Protein AF-T1GP44-F1 (afdb_monomer_lite)

Organism: Megaselia scalaris (NCBI:txid36166)

pLDDT: mean 85.4, std 12.32, range [26.33, 98.25]

Sequence (373 aa):
MVIRGASIIIVYLGEFHTPQIRDKCIMFSCFISSTFTILSPIAASFILRSDWYIVIPWLNISYTPWRSFIVVAALPGLVAGFLLCFLPESPKYYLSKNQDHHAIQVLQKIFTINTGKPRKVYPIENIRRDIDEKEADLFASGTHKAMESIWSRAKPLLSRKYVKVTLVLCILQFVSNSTNFGMFLFFPDIVNSVETYLKSNGSSTSMCEIYEQNLRNVYNESIDCVPKLEDSTFAYSLSLEIIYFLGFLLLSLYIKKVKKIYLLSLMLAAVGLCGFLAVLLPNPRMSLIFYTGLLLSGFGIMIMSSSVVESYPTHLRATAMSLTTLFARAGCVFGTNYFGSLFQNYCNTSFYISGGFMWGAAALALLIPKPRF

Radius of gyration: 24.66 Å; chains: 1; bounding box: 58×53×64 Å

Structure (mmCIF, N/CA/C/O backbone):
data_AF-T1GP44-F1
#
_entry.id   AF-T1GP44-F1
#
loop_
_atom_site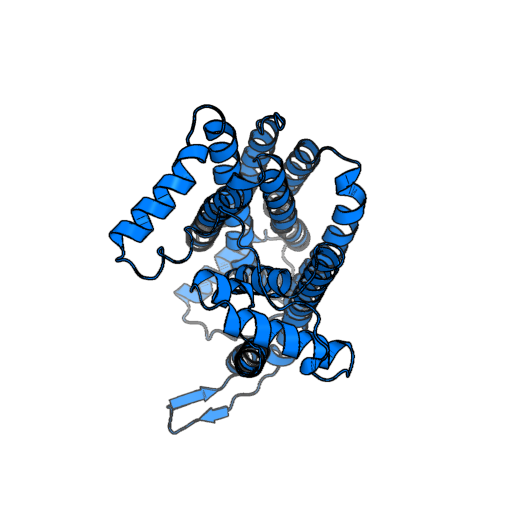.group_PDB
_atom_site.id
_atom_site.type_symbol
_atom_site.label_atom_id
_atom_site.label_alt_id
_atom_site.label_comp_id
_atom_site.label_asym_id
_atom_site.label_entity_id
_atom_site.label_seq_id
_atom_site.pdbx_PDB_ins_code
_atom_site.Cartn_x
_atom_site.Cartn_y
_atom_site.Cartn_z
_atom_site.occupancy
_atom_site.B_iso_or_equiv
_atom_site.auth_seq_id
_atom_site.auth_comp_id
_atom_site.auth_asym_id
_atom_site.auth_atom_id
_atom_site.pdbx_PDB_model_num
ATOM 1 N N . MET A 1 1 ? -6.982 -3.456 -3.521 1.00 26.33 1 MET A N 1
ATOM 2 C CA . MET A 1 1 ? -8.408 -3.630 -3.135 1.00 26.33 1 MET A CA 1
ATOM 3 C C . MET A 1 1 ? -8.628 -4.362 -1.788 1.00 26.33 1 MET A C 1
ATOM 5 O O . MET A 1 1 ? -9.731 -4.318 -1.265 1.00 26.33 1 MET A O 1
ATOM 9 N N . VAL A 1 2 ? -7.597 -4.938 -1.149 1.00 29.05 2 VAL A N 1
ATOM 10 C CA . VAL A 1 2 ? -7.724 -5.914 -0.033 1.00 29.05 2 VAL A CA 1
ATOM 11 C C . VAL A 1 2 ? -8.147 -5.346 1.344 1.00 29.05 2 VAL A C 1
ATOM 13 O O . VAL A 1 2 ? -8.768 -6.037 2.142 1.00 29.05 2 VAL A O 1
ATOM 16 N N . ILE A 1 3 ? -7.892 -4.072 1.650 1.00 34.69 3 ILE A N 1
ATOM 17 C CA . ILE A 1 3 ? -8.009 -3.589 3.047 1.00 34.69 3 ILE A CA 1
ATOM 18 C C . ILE A 1 3 ? -9.466 -3.300 3.515 1.00 34.69 3 ILE A C 1
ATOM 20 O O . ILE A 1 3 ? -9.702 -3.253 4.715 1.00 34.69 3 ILE A O 1
ATOM 24 N N . ARG A 1 4 ? -10.474 -3.157 2.628 1.00 35.34 4 ARG A N 1
ATOM 25 C CA . ARG A 1 4 ? -11.882 -2.950 3.070 1.00 35.34 4 ARG A CA 1
ATOM 26 C C . ARG A 1 4 ? -12.507 -4.207 3.699 1.00 35.34 4 ARG A C 1
ATOM 28 O O . ARG A 1 4 ? -13.277 -4.080 4.643 1.00 35.34 4 ARG A O 1
ATOM 35 N N . GLY A 1 5 ? -12.148 -5.400 3.216 1.00 48.59 5 GLY A N 1
ATOM 36 C CA . GLY A 1 5 ? -12.601 -6.667 3.804 1.00 48.59 5 GLY A CA 1
ATOM 37 C C . GLY A 1 5 ? -11.907 -6.986 5.131 1.00 48.59 5 GLY A C 1
ATOM 38 O O . GLY A 1 5 ? -12.544 -7.490 6.051 1.00 48.59 5 GLY A O 1
ATOM 39 N N . ALA A 1 6 ? -10.629 -6.616 5.272 1.00 54.56 6 ALA A N 1
ATOM 40 C CA . ALA A 1 6 ? -9.838 -6.906 6.468 1.00 54.56 6 ALA A CA 1
ATOM 41 C C . ALA A 1 6 ? -10.455 -6.322 7.752 1.00 54.56 6 ALA A C 1
ATOM 43 O O . ALA A 1 6 ? -10.489 -6.995 8.777 1.00 54.56 6 ALA A O 1
ATOM 44 N N . SER A 1 7 ? -10.999 -5.101 7.697 1.00 59.59 7 SER A N 1
ATOM 45 C CA . SER A 1 7 ? -11.639 -4.462 8.857 1.00 59.59 7 SER A CA 1
ATOM 46 C C . SER A 1 7 ? -12.875 -5.230 9.335 1.00 59.59 7 SER A C 1
ATOM 48 O O . SER A 1 7 ? -13.042 -5.425 10.534 1.00 59.59 7 SER A O 1
ATOM 50 N N . ILE A 1 8 ? -13.706 -5.706 8.403 1.00 69.62 8 ILE A N 1
ATOM 51 C CA . ILE A 1 8 ? -14.921 -6.475 8.710 1.00 69.62 8 ILE A CA 1
ATOM 52 C C . ILE A 1 8 ? -14.544 -7.849 9.266 1.00 69.62 8 ILE A C 1
ATOM 54 O O . ILE A 1 8 ? -15.098 -8.265 10.276 1.00 69.62 8 ILE A O 1
ATOM 58 N N . ILE A 1 9 ? -13.555 -8.518 8.664 1.00 74.31 9 ILE A N 1
ATOM 59 C CA . ILE A 1 9 ? -13.074 -9.830 9.118 1.00 74.31 9 ILE A CA 1
ATOM 60 C C . ILE A 1 9 ? -12.514 -9.743 10.541 1.00 74.31 9 ILE A C 1
ATOM 62 O O . ILE A 1 9 ? -12.826 -10.594 11.366 1.00 74.31 9 ILE A O 1
ATOM 66 N N . ILE A 1 10 ? -11.715 -8.718 10.854 1.00 74.06 10 ILE A N 1
ATOM 67 C CA . ILE A 1 10 ? -11.133 -8.540 12.193 1.00 74.06 10 ILE A CA 1
ATOM 68 C C . ILE A 1 10 ? -12.223 -8.267 13.237 1.00 74.06 10 ILE A C 1
ATOM 70 O O . ILE A 1 10 ? -12.158 -8.825 14.333 1.00 74.06 10 ILE A O 1
ATOM 74 N N . VAL A 1 11 ? -13.226 -7.443 12.909 1.00 76.06 11 VAL A N 1
ATOM 75 C CA . VAL A 1 11 ? -14.363 -7.170 13.805 1.00 76.06 11 VAL A CA 1
ATOM 76 C C . VAL A 1 11 ? -15.187 -8.434 14.016 1.00 76.06 11 VAL A C 1
ATOM 78 O O . VAL A 1 11 ? -15.357 -8.849 15.157 1.00 76.06 11 VAL A O 1
ATOM 81 N N . TYR A 1 12 ? -15.603 -9.093 12.934 1.00 83.44 12 TYR A N 1
ATOM 82 C CA . TYR A 1 12 ? -16.367 -10.334 12.989 1.00 83.44 12 TYR A CA 1
ATOM 83 C C . TYR A 1 12 ? -15.626 -11.395 13.811 1.00 83.44 12 TYR A C 1
ATOM 85 O O . TYR A 1 12 ? -16.155 -11.907 14.790 1.00 83.44 12 TYR A O 1
ATOM 93 N N . LEU A 1 13 ? -14.346 -11.648 13.524 1.00 82.56 13 LEU A N 1
ATOM 94 C CA . LEU A 1 13 ? -13.535 -12.582 14.306 1.00 82.56 13 LEU A CA 1
ATOM 95 C C . LEU A 1 13 ? -13.452 -12.162 15.783 1.00 82.56 13 LEU A C 1
ATOM 97 O O . LEU A 1 13 ? -13.530 -13.008 16.673 1.00 82.56 13 LEU A O 1
ATOM 101 N N . GLY A 1 14 ? -13.333 -10.861 16.050 1.00 81.00 14 GLY A N 1
ATOM 102 C CA . GLY A 1 14 ? -13.287 -10.296 17.394 1.00 81.00 14 GLY A CA 1
ATOM 103 C C . GLY A 1 14 ? -14.571 -10.461 18.207 1.00 81.00 14 GLY A C 1
ATOM 104 O O . GLY A 1 14 ? -14.503 -10.465 19.435 1.00 81.00 14 GLY A O 1
ATOM 105 N N . GLU A 1 15 ? -15.717 -10.618 17.550 1.00 84.31 15 GLU A N 1
ATOM 106 C CA . GLU A 1 15 ? -17.026 -10.798 18.187 1.00 84.31 15 GLU A CA 1
ATOM 107 C C . GLU A 1 15 ? -17.339 -12.257 18.533 1.00 84.31 15 GLU A C 1
ATOM 109 O O . GLU A 1 15 ? -18.159 -12.508 19.414 1.00 84.31 15 GLU A O 1
ATOM 114 N N . PHE A 1 16 ? -16.652 -13.212 17.902 1.00 87.00 16 PHE A N 1
ATOM 115 C CA . PHE A 1 16 ? -16.796 -14.648 18.177 1.00 87.00 16 PHE A CA 1
ATOM 116 C C . PHE A 1 16 ? -15.783 -15.191 19.195 1.00 87.00 16 PHE A C 1
ATOM 118 O O . PHE A 1 16 ? -15.872 -16.352 19.593 1.00 87.00 16 PHE A O 1
ATOM 125 N N . HIS A 1 17 ? -14.821 -14.374 19.627 1.00 85.88 17 HIS A N 1
ATOM 126 C CA . HIS A 1 17 ? -13.742 -14.791 20.519 1.00 85.88 17 HIS A CA 1
ATOM 127 C C . HIS A 1 17 ? -13.749 -14.006 21.829 1.00 85.88 17 HIS A C 1
ATOM 129 O O . HIS A 1 17 ? -13.969 -12.795 21.857 1.00 85.88 17 HIS A O 1
ATOM 135 N N . THR A 1 18 ? -13.435 -14.690 22.930 1.00 83.12 18 THR A N 1
ATOM 136 C CA . THR A 1 18 ? -13.272 -14.035 24.231 1.00 83.12 18 THR A CA 1
ATOM 137 C C . THR A 1 18 ? -12.000 -13.178 24.257 1.00 83.12 18 THR A C 1
ATOM 139 O O . THR A 1 18 ? -11.045 -13.476 23.530 1.00 83.12 18 THR A O 1
ATOM 142 N N . PRO A 1 19 ? -11.923 -12.138 25.113 1.00 75.56 19 PRO A N 1
ATOM 143 C CA . PRO A 1 19 ? -10.759 -11.251 25.184 1.00 75.56 19 PRO A CA 1
ATOM 144 C C . PRO A 1 19 ? -9.411 -11.969 25.362 1.00 75.56 19 PRO A C 1
ATOM 146 O O . PRO A 1 19 ? -8.395 -11.473 24.891 1.00 75.56 19 PRO A O 1
ATOM 149 N N . GLN A 1 20 ? -9.394 -13.144 26.000 1.00 80.19 20 GLN A N 1
ATOM 150 C CA . GLN A 1 20 ? -8.180 -13.920 26.273 1.00 80.19 20 GLN A CA 1
ATOM 151 C C . GLN A 1 20 ? -7.563 -14.559 25.017 1.00 80.19 20 GLN A C 1
ATOM 153 O O . GLN A 1 20 ? -6.344 -14.716 24.943 1.00 80.19 20 GLN A O 1
ATOM 158 N N . ILE A 1 21 ? -8.388 -14.955 24.041 1.00 82.00 21 ILE A N 1
ATOM 159 C CA . ILE A 1 21 ? -7.937 -15.640 22.813 1.00 82.00 21 ILE A CA 1
ATOM 160 C C . ILE A 1 21 ? -8.080 -14.771 21.561 1.00 82.00 21 ILE A C 1
ATOM 162 O O . ILE A 1 21 ? -7.408 -15.027 20.564 1.00 82.00 21 ILE A O 1
ATOM 166 N N . ARG A 1 22 ? -8.911 -13.724 21.622 1.00 77.56 22 ARG A N 1
ATOM 167 C CA . ARG A 1 22 ? -9.232 -12.834 20.503 1.00 77.56 22 ARG A CA 1
ATOM 168 C C . ARG A 1 22 ? -7.992 -12.321 19.785 1.00 77.56 22 ARG A C 1
ATOM 170 O O . ARG A 1 22 ? -7.895 -12.454 18.570 1.00 77.56 22 ARG A O 1
ATOM 177 N N . ASP A 1 23 ? -7.036 -11.778 20.529 1.00 72.50 23 ASP A N 1
ATOM 178 C CA . ASP A 1 23 ? -5.851 -11.162 19.935 1.00 72.50 23 ASP A CA 1
ATOM 179 C C . ASP A 1 23 ? -4.982 -12.207 19.214 1.00 72.50 23 ASP A C 1
ATOM 181 O O . ASP A 1 23 ? -4.436 -11.924 18.151 1.00 72.50 23 ASP A O 1
ATOM 185 N N . LYS A 1 24 ? -4.919 -13.449 19.722 1.00 75.62 24 LYS A N 1
ATOM 186 C CA . LYS A 1 24 ? -4.224 -14.562 19.049 1.00 75.62 24 LYS A CA 1
ATOM 187 C C . LYS A 1 24 ? -4.908 -14.940 17.736 1.00 75.62 24 LYS A C 1
ATOM 189 O O . LYS A 1 24 ? -4.224 -15.106 16.730 1.00 75.62 24 LYS A O 1
ATOM 194 N N . CYS A 1 25 ? -6.237 -15.031 17.728 1.00 78.56 25 CYS A N 1
ATOM 195 C CA . CYS A 1 25 ? -6.996 -15.352 16.519 1.00 78.56 25 CYS A CA 1
ATOM 196 C C . CYS A 1 25 ? -6.885 -14.241 15.464 1.00 78.56 25 CYS A C 1
ATOM 198 O O . CYS A 1 25 ? -6.691 -14.534 14.286 1.00 78.56 25 CYS A O 1
ATOM 200 N N . ILE A 1 26 ? -6.931 -12.971 15.880 1.00 76.50 26 ILE A N 1
ATOM 201 C CA . ILE A 1 26 ? -6.716 -11.824 14.984 1.00 76.50 26 ILE A CA 1
ATOM 202 C C . ILE A 1 26 ? -5.292 -11.839 14.413 1.00 76.50 26 ILE A C 1
ATOM 204 O O . ILE A 1 26 ? -5.100 -11.609 13.224 1.00 76.50 26 ILE A O 1
ATOM 208 N N . MET A 1 27 ? -4.275 -12.151 15.220 1.00 73.50 27 MET A N 1
ATOM 209 C CA . MET A 1 27 ? -2.909 -12.290 14.702 1.00 73.50 27 MET A CA 1
ATOM 210 C C . MET A 1 27 ? -2.786 -13.438 13.691 1.00 73.50 27 MET A C 1
ATOM 212 O O . MET A 1 27 ? -2.103 -13.289 12.679 1.00 73.50 27 MET A O 1
ATOM 216 N N . PHE A 1 28 ? -3.471 -14.559 13.927 1.00 79.00 28 PHE A N 1
ATOM 217 C CA . PHE A 1 28 ? -3.477 -15.691 13.001 1.00 79.00 28 PHE A CA 1
ATOM 218 C C . PHE A 1 28 ? -4.129 -15.345 11.650 1.00 79.00 28 PHE A C 1
ATOM 220 O O . PHE A 1 28 ? -3.610 -15.733 10.604 1.00 79.00 28 PHE A O 1
ATOM 227 N N . SER A 1 29 ? -5.208 -14.553 11.630 1.00 78.75 29 SER A N 1
ATOM 228 C CA . SER A 1 29 ? -5.825 -14.111 10.368 1.00 78.75 29 SER A CA 1
ATOM 229 C C . SER A 1 29 ? -4.933 -13.148 9.573 1.00 78.75 29 SER A C 1
ATOM 231 O O . SER A 1 29 ? -4.868 -13.227 8.341 1.00 78.75 29 SER A O 1
ATOM 233 N N . CYS A 1 30 ? -4.183 -12.283 10.262 1.00 74.75 30 CYS A N 1
ATOM 234 C CA . CYS A 1 30 ? -3.156 -11.451 9.637 1.00 74.75 30 CYS A CA 1
ATOM 235 C C . CYS A 1 30 ? -2.044 -12.303 9.007 1.00 74.75 30 CYS A C 1
ATOM 237 O O . CYS A 1 30 ? -1.636 -12.019 7.885 1.00 74.75 30 CYS A O 1
ATOM 239 N N . PHE A 1 31 ? -1.603 -13.372 9.681 1.00 78.31 31 PHE A N 1
ATOM 240 C CA . PHE A 1 31 ? -0.596 -14.294 9.145 1.00 78.31 31 PHE A CA 1
ATOM 241 C C . PHE A 1 31 ? -1.058 -14.966 7.844 1.00 78.31 31 PHE A C 1
ATOM 243 O O . PHE A 1 31 ? -0.332 -14.925 6.854 1.00 78.31 31 PHE A O 1
ATOM 250 N N . ILE A 1 32 ? -2.289 -15.495 7.812 1.00 81.12 32 ILE A N 1
ATOM 251 C CA . ILE A 1 32 ? -2.883 -16.072 6.592 1.00 81.12 32 ILE A CA 1
ATOM 252 C C . ILE A 1 32 ? -2.875 -15.044 5.455 1.00 81.12 32 ILE A C 1
ATOM 254 O O . ILE A 1 32 ? -2.480 -15.355 4.332 1.00 81.12 32 ILE A O 1
ATOM 258 N N . SER A 1 33 ? -3.273 -13.805 5.752 1.00 78.12 33 SER A N 1
ATOM 259 C CA . SER A 1 33 ? -3.309 -12.727 4.760 1.00 78.12 33 SER A CA 1
ATOM 260 C C . SER A 1 33 ? -1.921 -12.443 4.173 1.00 78.12 33 SER A C 1
ATOM 262 O O . SER A 1 33 ? -1.804 -12.278 2.962 1.00 78.12 33 SER A O 1
ATOM 264 N N . SER A 1 34 ? -0.869 -12.444 4.998 1.00 76.94 34 SER A N 1
ATOM 265 C CA . SER A 1 34 ? 0.521 -12.286 4.547 1.00 76.94 34 SER A CA 1
ATOM 266 C C . SER A 1 34 ? 1.021 -13.462 3.704 1.00 76.94 34 SER A C 1
ATOM 268 O O . SER A 1 34 ? 1.766 -13.258 2.753 1.00 76.94 34 SER A O 1
ATOM 270 N N . THR A 1 35 ? 0.601 -14.697 3.989 1.00 80.75 35 THR A N 1
ATOM 271 C CA . THR A 1 35 ? 0.952 -15.845 3.136 1.00 80.75 35 THR A CA 1
ATOM 272 C C . THR A 1 35 ? 0.386 -15.681 1.723 1.00 80.75 35 THR A C 1
ATOM 274 O O . THR A 1 35 ? 1.082 -15.946 0.745 1.00 80.75 35 THR A O 1
ATOM 277 N N . PHE A 1 36 ? -0.847 -15.182 1.593 1.00 83.44 36 PHE A N 1
ATOM 278 C CA . PHE A 1 36 ? -1.458 -14.942 0.283 1.00 83.44 36 PHE A CA 1
ATOM 279 C C . PHE A 1 36 ? -0.741 -13.863 -0.541 1.00 83.44 36 PHE A C 1
ATOM 281 O O . PHE A 1 36 ? -0.715 -13.980 -1.767 1.00 83.44 36 PHE A O 1
ATOM 288 N N . THR A 1 37 ? -0.134 -12.842 0.081 1.00 83.44 37 THR A N 1
ATOM 289 C CA . THR A 1 37 ? 0.604 -11.820 -0.685 1.00 83.44 37 THR A CA 1
ATOM 290 C C . THR A 1 37 ? 1.870 -12.387 -1.319 1.00 83.44 37 THR A C 1
ATOM 292 O O . THR A 1 37 ? 2.137 -12.078 -2.473 1.00 83.44 37 THR A O 1
ATOM 295 N N . ILE A 1 38 ? 2.570 -13.305 -0.641 1.00 88.38 38 ILE A N 1
ATOM 296 C CA . ILE A 1 38 ? 3.747 -14.015 -1.180 1.00 88.38 38 ILE A CA 1
ATOM 297 C C . ILE A 1 38 ? 3.354 -15.007 -2.284 1.00 88.38 38 ILE A C 1
ATOM 299 O O . ILE A 1 38 ? 4.063 -15.151 -3.279 1.00 88.38 38 ILE A O 1
ATOM 303 N N . LEU A 1 39 ? 2.211 -15.685 -2.143 1.00 88.38 39 LEU A N 1
ATOM 304 C CA . LEU A 1 39 ? 1.720 -16.617 -3.165 1.00 88.38 39 LEU A CA 1
ATOM 305 C C . LEU A 1 39 ? 1.321 -15.911 -4.471 1.00 88.38 39 LEU A C 1
ATOM 307 O O . LEU A 1 39 ? 1.364 -16.533 -5.530 1.00 88.38 39 LEU A O 1
ATOM 311 N N . SER A 1 40 ? 0.967 -14.624 -4.420 1.00 88.88 40 SER A N 1
ATOM 312 C CA . SER A 1 40 ? 0.547 -13.839 -5.588 1.00 88.88 40 SER A CA 1
ATOM 313 C C . SER A 1 40 ? 1.617 -13.745 -6.695 1.00 88.88 40 SER A C 1
ATOM 315 O O . SER A 1 40 ? 1.332 -14.192 -7.808 1.00 88.88 40 SER A O 1
ATOM 317 N N . PRO A 1 41 ? 2.852 -13.248 -6.452 1.00 89.75 41 PRO A N 1
ATOM 318 C CA . PRO A 1 41 ? 3.899 -13.220 -7.477 1.00 89.75 41 PRO A CA 1
ATOM 319 C C . PRO A 1 41 ? 4.319 -14.625 -7.933 1.00 89.75 41 PRO A C 1
ATOM 321 O O . PRO A 1 41 ? 4.675 -14.803 -9.096 1.00 89.75 41 PRO A O 1
ATOM 324 N N . ILE A 1 42 ? 4.214 -15.642 -7.066 1.00 91.25 42 ILE A N 1
ATOM 325 C CA . ILE A 1 42 ? 4.468 -17.042 -7.442 1.00 91.25 42 ILE A CA 1
ATOM 326 C C . ILE A 1 42 ? 3.432 -17.497 -8.475 1.00 91.25 42 ILE A C 1
ATOM 328 O O . ILE A 1 42 ? 3.805 -17.937 -9.562 1.00 91.25 42 ILE A O 1
ATOM 332 N N . ALA A 1 43 ? 2.140 -17.332 -8.184 1.00 91.56 43 ALA A N 1
ATOM 333 C CA . ALA A 1 43 ? 1.064 -17.653 -9.116 1.00 91.56 43 ALA A CA 1
ATOM 334 C C . ALA A 1 43 ? 1.176 -16.846 -10.420 1.00 91.56 43 ALA A C 1
ATOM 336 O O . ALA A 1 43 ? 1.013 -17.409 -11.503 1.00 91.56 43 ALA A O 1
ATOM 337 N N . ALA A 1 44 ? 1.518 -15.556 -10.326 1.00 90.75 44 ALA A N 1
ATOM 338 C CA . ALA A 1 44 ? 1.746 -14.699 -11.483 1.00 90.75 44 ALA A CA 1
ATOM 339 C C . ALA A 1 44 ? 2.870 -15.251 -12.369 1.00 90.75 44 ALA A C 1
ATOM 341 O O . ALA A 1 44 ? 2.681 -15.353 -13.577 1.00 90.75 44 ALA A O 1
ATOM 342 N N . SER A 1 45 ? 3.988 -15.692 -11.783 1.00 90.50 45 SER A N 1
ATOM 343 C CA . SER A 1 45 ? 5.095 -16.279 -12.544 1.00 90.50 45 SER A CA 1
ATOM 344 C C . SER A 1 45 ? 4.668 -17.542 -13.298 1.00 90.50 45 SER A C 1
ATOM 346 O O . SER A 1 45 ? 4.966 -17.685 -14.475 1.00 90.50 45 SER A O 1
ATOM 348 N N . PHE A 1 46 ? 3.917 -18.464 -12.690 1.00 90.25 46 PHE A N 1
ATOM 349 C CA . PHE A 1 46 ? 3.477 -19.678 -13.391 1.00 90.25 46 PHE A CA 1
ATOM 350 C C . PHE A 1 46 ? 2.458 -19.386 -14.496 1.00 90.25 46 PHE A C 1
ATOM 352 O O . PHE A 1 46 ? 2.546 -19.962 -15.578 1.00 90.25 46 PHE A O 1
ATOM 359 N N . ILE A 1 47 ? 1.509 -18.487 -14.239 1.00 91.00 47 ILE A N 1
ATOM 360 C CA . ILE A 1 47 ? 0.399 -18.234 -15.159 1.00 91.00 47 ILE A CA 1
ATOM 361 C C . ILE A 1 47 ? 0.834 -17.313 -16.302 1.00 91.00 47 ILE A C 1
ATOM 363 O O . ILE A 1 47 ? 0.635 -17.656 -17.465 1.00 91.00 47 ILE A O 1
ATOM 367 N N . LEU A 1 48 ? 1.446 -16.166 -15.995 1.00 89.25 48 LEU A N 1
ATOM 368 C CA . LEU A 1 48 ? 1.754 -15.125 -16.984 1.00 89.25 48 LEU A CA 1
ATOM 369 C C . LEU A 1 48 ? 2.914 -15.490 -17.919 1.00 89.25 48 LEU A C 1
ATOM 371 O O . LEU A 1 48 ? 3.023 -14.897 -18.984 1.00 89.25 48 LEU A O 1
ATOM 375 N N . ARG A 1 49 ? 3.752 -16.473 -17.562 1.00 84.69 49 ARG A N 1
ATOM 376 C CA . ARG A 1 49 ? 4.826 -16.972 -18.441 1.00 84.69 49 ARG A CA 1
ATOM 377 C C . ARG A 1 49 ? 4.332 -17.812 -19.619 1.00 84.69 49 ARG A C 1
ATOM 379 O O . ARG A 1 49 ? 5.106 -18.072 -20.533 1.00 84.69 49 ARG A O 1
ATOM 386 N N . SER A 1 50 ? 3.098 -18.305 -19.574 1.00 83.81 50 SER A N 1
ATOM 387 C CA . SER A 1 50 ? 2.620 -19.260 -20.574 1.00 83.81 50 SER A CA 1
ATOM 388 C C . SER A 1 50 ? 2.196 -18.555 -21.869 1.00 83.81 50 SER A C 1
ATOM 390 O O . SER A 1 50 ? 1.467 -17.578 -21.805 1.00 83.81 50 SER A O 1
ATOM 392 N N . ASP A 1 51 ? 2.564 -19.076 -23.043 1.00 83.62 51 ASP A N 1
ATOM 393 C CA . ASP A 1 51 ? 2.305 -18.423 -24.345 1.00 83.62 51 ASP A CA 1
ATOM 394 C C . ASP A 1 51 ? 0.983 -18.871 -25.023 1.00 83.62 51 ASP A C 1
ATOM 396 O O . ASP A 1 51 ? 0.842 -18.840 -26.245 1.00 83.62 51 ASP A O 1
ATOM 400 N N . TRP A 1 52 ? -0.008 -19.328 -24.252 1.00 87.25 52 TRP A N 1
ATOM 401 C CA . TRP A 1 52 ? -1.265 -19.846 -24.806 1.00 87.25 52 TRP A CA 1
ATOM 402 C C . TRP A 1 52 ? -2.341 -18.762 -24.936 1.00 87.25 52 TRP A C 1
ATOM 404 O O . TRP A 1 52 ? -2.426 -17.836 -24.130 1.00 87.25 52 TRP A O 1
ATOM 414 N N . TYR A 1 53 ? -3.230 -18.921 -25.914 1.00 88.56 53 TYR A N 1
ATOM 415 C CA . TYR A 1 53 ? -4.474 -18.164 -26.006 1.00 88.56 53 TYR A CA 1
ATOM 416 C C . TYR A 1 53 ? -5.603 -19.075 -26.486 1.00 88.56 53 TYR A C 1
ATOM 418 O O . TYR A 1 53 ? -5.391 -19.988 -27.281 1.00 88.56 53 TYR A O 1
ATOM 426 N N . ILE A 1 54 ? -6.812 -18.837 -25.986 1.00 90.12 54 ILE A N 1
ATOM 427 C CA . ILE A 1 54 ? -8.020 -19.556 -26.399 1.00 90.12 54 ILE A CA 1
ATOM 428 C C . ILE A 1 54 ? -8.951 -18.544 -27.048 1.00 90.12 54 ILE A C 1
ATOM 430 O O . ILE A 1 54 ? -9.391 -17.596 -26.401 1.00 90.12 54 ILE A O 1
ATOM 434 N N . VAL A 1 55 ? -9.264 -18.733 -28.326 1.00 91.44 55 VAL A N 1
ATOM 435 C CA . VAL A 1 55 ? -10.265 -17.903 -29.001 1.00 91.44 55 VAL A CA 1
ATOM 436 C C . VAL A 1 55 ? -11.645 -18.370 -28.556 1.00 91.44 55 VAL A C 1
ATOM 438 O O . VAL A 1 55 ? -11.956 -19.555 -28.639 1.00 91.44 55 VAL A O 1
ATOM 441 N N . ILE A 1 56 ? -12.465 -17.440 -28.074 1.00 92.06 56 ILE A N 1
ATOM 442 C CA . ILE A 1 56 ? -13.848 -17.675 -27.668 1.00 92.06 56 ILE A CA 1
ATOM 443 C C . ILE A 1 56 ? -14.754 -16.976 -28.700 1.00 92.06 56 ILE A C 1
ATOM 445 O O . ILE A 1 56 ? -15.062 -15.788 -28.533 1.00 92.06 56 ILE A O 1
ATOM 449 N N . PRO A 1 57 ? -15.175 -17.670 -29.781 1.00 89.88 57 PRO A N 1
ATOM 450 C CA . PRO A 1 57 ? -15.767 -17.021 -30.953 1.00 89.88 57 PRO A CA 1
ATOM 451 C C . PRO A 1 57 ? -17.075 -16.287 -30.646 1.00 89.88 57 PRO A C 1
ATOM 453 O O . PRO A 1 57 ? -17.292 -15.185 -31.135 1.00 89.88 57 PRO A O 1
ATOM 456 N N . TRP A 1 58 ? -17.920 -16.846 -29.773 1.00 92.81 58 TRP A N 1
ATOM 457 C CA . TRP A 1 58 ? -19.229 -16.271 -29.430 1.00 92.81 58 TRP A CA 1
ATOM 458 C C . TRP A 1 58 ? -19.164 -14.959 -28.633 1.00 92.81 58 TRP A C 1
ATOM 460 O O . TRP A 1 58 ? -20.160 -14.253 -28.527 1.00 92.81 58 TRP A O 1
ATOM 470 N N . LEU A 1 59 ? -18.006 -14.633 -28.055 1.00 88.19 59 LEU A N 1
ATOM 471 C CA . LEU A 1 59 ? -17.790 -13.433 -27.244 1.00 88.19 59 LEU A CA 1
ATOM 472 C C . LEU A 1 59 ? -16.832 -12.466 -27.943 1.00 88.19 59 LEU A C 1
ATOM 474 O O . LEU A 1 59 ? -16.603 -11.379 -27.426 1.00 88.19 59 LEU A O 1
ATOM 478 N N . ASN A 1 60 ? -16.274 -12.858 -29.094 1.00 89.69 60 ASN A N 1
ATOM 479 C CA . ASN A 1 60 ? -15.218 -12.134 -29.794 1.00 89.69 60 ASN A CA 1
ATOM 480 C C . ASN A 1 60 ? -14.031 -11.782 -28.869 1.00 89.69 60 ASN A C 1
ATOM 482 O O . ASN A 1 60 ? -13.509 -10.668 -28.889 1.00 89.69 60 ASN A O 1
ATOM 486 N N . ILE A 1 61 ? -13.639 -12.724 -27.999 1.00 88.81 61 ILE A N 1
ATOM 487 C CA . ILE A 1 61 ? -12.554 -12.543 -27.023 1.00 88.81 61 ILE A CA 1
ATOM 488 C C . ILE A 1 61 ? -11.463 -13.583 -27.264 1.00 88.81 61 ILE A C 1
ATOM 490 O O . ILE A 1 61 ? -11.727 -14.785 -27.275 1.00 88.81 61 ILE A O 1
ATOM 494 N N . SER A 1 62 ? -10.217 -13.116 -27.337 1.00 89.38 62 SER A N 1
ATOM 495 C CA . SER A 1 62 ? -9.031 -13.950 -27.137 1.00 89.38 62 SER A CA 1
ATOM 496 C C . SER A 1 62 ? -8.734 -14.040 -25.641 1.00 89.38 62 SER A C 1
ATOM 498 O O . SER A 1 62 ? -8.397 -13.049 -24.984 1.00 89.38 62 SER A O 1
ATOM 500 N N . TYR A 1 63 ? -8.927 -15.227 -25.077 1.00 90.25 63 TYR A N 1
ATOM 501 C CA . TYR A 1 63 ? -8.681 -15.511 -23.675 1.00 90.25 63 TYR A CA 1
ATOM 502 C C . TYR A 1 63 ? -7.199 -15.811 -23.460 1.00 90.25 63 TYR A C 1
ATOM 504 O O . TYR A 1 63 ? -6.668 -16.792 -23.972 1.00 90.25 63 TYR A O 1
ATOM 512 N N . THR A 1 64 ? -6.537 -14.928 -22.724 1.00 89.88 64 THR A N 1
ATOM 513 C CA . THR A 1 64 ? -5.085 -14.879 -22.525 1.00 89.88 64 THR A CA 1
ATOM 514 C C . THR A 1 64 ? -4.713 -15.204 -21.071 1.00 89.88 64 THR A C 1
ATOM 516 O O . THR A 1 64 ? -5.566 -15.125 -20.176 1.00 89.88 64 THR A O 1
ATOM 519 N N . PRO A 1 65 ? -3.435 -15.498 -20.772 1.00 90.69 65 PRO A N 1
ATOM 520 C CA . PRO A 1 65 ? -3.006 -15.912 -19.436 1.00 90.69 65 PRO A CA 1
ATOM 521 C C . PRO A 1 65 ? -3.288 -14.871 -18.344 1.00 90.69 65 PRO A C 1
ATOM 523 O O . PRO A 1 65 ? -3.652 -15.234 -17.225 1.00 90.69 65 PRO A O 1
ATOM 526 N N . TRP A 1 66 ? -3.219 -13.572 -18.658 1.00 88.94 66 TRP A N 1
ATOM 527 C CA . TRP A 1 66 ? -3.535 -12.513 -17.691 1.00 88.94 66 TRP A CA 1
ATOM 528 C C . TRP A 1 66 ? -4.993 -12.545 -17.214 1.00 88.94 66 TRP A C 1
ATOM 530 O O . TRP A 1 66 ? -5.264 -12.240 -16.052 1.00 88.94 66 TRP A O 1
ATOM 540 N N . ARG A 1 67 ? -5.939 -12.979 -18.062 1.00 90.62 67 ARG A N 1
ATOM 541 C CA . ARG A 1 67 ? -7.343 -13.163 -17.657 1.00 90.62 67 ARG A CA 1
ATOM 542 C C . ARG A 1 67 ? -7.473 -14.324 -16.675 1.00 90.62 67 ARG A C 1
ATOM 544 O O . ARG A 1 67 ? -8.165 -14.194 -15.669 1.00 90.62 67 ARG A O 1
ATOM 551 N N . SER A 1 68 ? -6.743 -15.413 -16.912 1.00 91.12 68 SER A N 1
ATOM 552 C CA . SER A 1 68 ? -6.661 -16.543 -15.977 1.00 91.12 68 SER A CA 1
ATOM 553 C C . SER A 1 68 ? -6.068 -16.138 -14.636 1.00 91.12 68 SER A C 1
ATOM 555 O O . SER A 1 68 ? -6.576 -16.557 -13.600 1.00 91.12 68 SER A O 1
ATOM 557 N N . PHE A 1 69 ? -5.042 -15.284 -14.632 1.00 90.94 69 PHE A N 1
ATOM 558 C CA . PHE A 1 69 ? -4.474 -14.763 -13.391 1.00 90.94 69 PHE A CA 1
ATOM 559 C C . PHE A 1 69 ? -5.511 -13.979 -12.575 1.00 90.94 69 PHE A C 1
ATOM 561 O O . PHE A 1 69 ? -5.614 -14.193 -11.369 1.00 90.94 69 PHE A O 1
ATOM 568 N N . ILE A 1 70 ? -6.343 -13.148 -13.219 1.00 91.19 70 ILE A N 1
ATOM 569 C CA . ILE A 1 70 ? -7.452 -12.448 -12.545 1.00 91.19 70 ILE A CA 1
ATOM 570 C C . ILE A 1 70 ? -8.440 -13.443 -11.928 1.00 91.19 70 ILE A C 1
ATOM 572 O O . ILE A 1 70 ? -8.842 -13.263 -10.779 1.00 91.19 70 ILE A O 1
ATOM 576 N N . VAL A 1 71 ? -8.811 -14.501 -12.658 1.00 91.94 71 VAL A N 1
ATOM 577 C CA . VAL A 1 71 ? -9.707 -15.546 -12.137 1.00 91.94 71 VAL A CA 1
ATOM 578 C C . VAL A 1 71 ? -9.086 -16.225 -10.918 1.00 91.94 71 VAL A C 1
ATOM 580 O O . VAL A 1 71 ? -9.725 -16.287 -9.871 1.00 91.94 71 VAL A O 1
ATOM 583 N N . VAL A 1 72 ? -7.827 -16.666 -11.007 1.00 91.56 72 VAL A N 1
ATOM 584 C CA . VAL A 1 72 ? -7.111 -17.315 -9.896 1.00 91.56 72 VAL A CA 1
ATOM 585 C C . VAL A 1 72 ? -6.996 -16.389 -8.685 1.00 91.56 72 VAL A C 1
ATOM 587 O O . VAL A 1 72 ? -7.240 -16.824 -7.563 1.00 91.56 72 VAL A O 1
ATOM 590 N N . ALA A 1 73 ? -6.705 -15.105 -8.894 1.00 89.50 73 ALA A N 1
ATOM 591 C CA . ALA A 1 73 ? -6.654 -14.110 -7.825 1.00 89.50 73 ALA A CA 1
ATOM 592 C C . ALA A 1 73 ? -8.032 -13.842 -7.186 1.00 89.50 73 ALA A C 1
ATOM 594 O O . ALA A 1 73 ? -8.106 -13.481 -6.010 1.00 89.50 73 ALA A O 1
ATOM 595 N N . ALA A 1 74 ? -9.127 -14.031 -7.930 1.00 89.88 74 ALA A N 1
ATOM 596 C CA . ALA A 1 74 ? -10.493 -13.866 -7.436 1.00 89.88 74 ALA A CA 1
ATOM 597 C C . ALA A 1 74 ? -11.032 -15.105 -6.697 1.00 89.88 74 ALA A C 1
ATOM 599 O O . ALA A 1 74 ? -11.894 -14.957 -5.827 1.00 89.88 74 ALA A O 1
ATOM 600 N N . LEU A 1 75 ? -10.525 -16.310 -6.993 1.00 90.25 75 LEU A N 1
ATOM 601 C CA . LEU A 1 75 ? -10.997 -17.568 -6.398 1.00 90.25 75 LEU A CA 1
ATOM 602 C C . LEU A 1 75 ? -11.004 -17.562 -4.859 1.00 90.25 75 LEU A C 1
ATOM 604 O O . LEU A 1 75 ? -12.041 -17.918 -4.297 1.00 90.25 75 LEU A O 1
ATOM 608 N N . PRO A 1 76 ? -9.946 -17.119 -4.143 1.00 87.31 76 PRO A N 1
ATOM 609 C CA . PRO A 1 76 ? -9.989 -17.044 -2.682 1.00 87.31 76 PRO A CA 1
ATOM 610 C C . PRO A 1 76 ? -11.128 -16.157 -2.169 1.00 87.31 76 PRO A C 1
ATOM 612 O O . PRO A 1 76 ? -11.777 -16.495 -1.182 1.00 87.31 76 PRO A O 1
ATOM 615 N N . GLY A 1 77 ? -11.407 -15.047 -2.861 1.00 85.62 77 GLY A N 1
ATOM 616 C CA . GLY A 1 77 ? -12.511 -14.147 -2.530 1.00 85.62 77 GLY A CA 1
ATOM 617 C C . GLY A 1 77 ? -13.883 -14.777 -2.772 1.00 85.62 77 GLY A C 1
ATOM 618 O O . GLY A 1 77 ? -14.776 -14.617 -1.945 1.00 85.62 77 GLY A O 1
ATOM 619 N N . LEU A 1 78 ? -14.042 -15.533 -3.861 1.00 89.00 78 LEU A N 1
ATOM 620 C CA . LEU A 1 78 ? -15.276 -16.267 -4.163 1.00 89.00 78 LEU A CA 1
ATOM 621 C C . LEU A 1 78 ? -15.533 -17.389 -3.155 1.00 89.00 78 LEU A C 1
ATOM 623 O O . LEU A 1 78 ? -16.643 -17.500 -2.639 1.00 89.00 78 LEU A O 1
ATOM 627 N N . VAL A 1 79 ? -14.506 -18.177 -2.828 1.00 90.56 79 VAL A N 1
ATOM 628 C CA . VAL A 1 79 ? -14.592 -19.222 -1.800 1.00 90.56 79 VAL A CA 1
ATOM 629 C C . VAL A 1 79 ? -14.937 -18.600 -0.450 1.00 90.56 79 VAL A C 1
ATOM 631 O O . VAL A 1 79 ? -15.842 -19.082 0.222 1.00 90.56 79 VAL A O 1
ATOM 634 N N . ALA A 1 80 ? -14.285 -17.497 -0.071 1.00 86.12 80 ALA A N 1
ATOM 635 C CA . ALA A 1 80 ? -14.616 -16.779 1.156 1.00 86.12 80 ALA A CA 1
ATOM 636 C C . ALA A 1 80 ? -16.066 -16.266 1.152 1.00 86.12 80 ALA A C 1
ATOM 638 O O . ALA A 1 80 ? -16.770 -16.441 2.143 1.00 86.12 80 ALA A O 1
ATOM 639 N N . GLY A 1 81 ? -16.534 -15.686 0.042 1.00 87.56 81 GLY A N 1
ATOM 640 C CA . GLY A 1 81 ? -17.917 -15.227 -0.119 1.00 87.56 81 GLY A CA 1
ATOM 641 C C . GLY A 1 81 ? -18.937 -16.355 0.025 1.00 87.56 81 GLY A C 1
ATOM 642 O O . GLY A 1 81 ? -19.925 -16.204 0.736 1.00 87.56 81 GLY A O 1
ATOM 643 N N . PHE A 1 82 ? -18.663 -17.510 -0.580 1.00 90.94 82 PHE A N 1
ATOM 644 C CA . PHE A 1 82 ? -19.495 -18.701 -0.439 1.00 90.94 82 PHE A CA 1
ATOM 645 C C . PHE A 1 82 ? -19.494 -19.241 0.999 1.00 90.94 82 PHE A C 1
ATOM 647 O O . PHE A 1 82 ? -20.552 -19.525 1.552 1.00 90.94 82 PHE A O 1
ATOM 654 N N . LEU A 1 83 ? -18.323 -19.339 1.639 1.00 89.25 83 LEU A N 1
ATOM 655 C CA . LEU A 1 83 ? -18.203 -19.800 3.026 1.00 89.25 83 LEU A CA 1
ATOM 656 C C . LEU A 1 83 ? -18.910 -18.866 4.019 1.00 89.25 83 LEU A C 1
ATOM 658 O O . LEU A 1 83 ? -19.476 -19.345 5.002 1.00 89.25 83 LEU A O 1
ATOM 662 N N . LEU A 1 84 ? -18.927 -17.555 3.755 1.00 86.44 84 LEU A N 1
ATOM 663 C CA . LEU A 1 84 ? -19.654 -16.576 4.567 1.00 86.44 84 LEU A CA 1
ATOM 664 C C . LEU A 1 84 ? -21.163 -16.856 4.615 1.00 86.44 84 LEU A C 1
ATOM 666 O O . LEU A 1 84 ? -21.767 -16.618 5.653 1.00 86.44 84 LEU A O 1
ATOM 670 N N . CYS A 1 85 ? -21.763 -17.439 3.570 1.00 88.00 85 CYS A N 1
ATOM 671 C CA . CYS A 1 85 ? -23.184 -17.811 3.578 1.00 88.00 85 CYS A CA 1
ATOM 672 C C . CYS A 1 85 ? -23.538 -18.883 4.626 1.00 88.00 85 CYS A C 1
ATOM 674 O O . CYS A 1 85 ? -24.702 -19.018 4.995 1.00 88.00 85 CYS A O 1
ATOM 676 N N . PHE A 1 86 ? -22.556 -19.651 5.108 1.00 88.75 86 PHE A N 1
ATOM 677 C CA . PHE A 1 86 ? -22.757 -20.689 6.128 1.00 88.75 86 PHE A CA 1
ATOM 678 C C . PHE A 1 86 ? -22.412 -20.217 7.544 1.00 88.75 86 PHE A C 1
ATOM 680 O O . PHE A 1 86 ? -22.706 -20.910 8.528 1.00 88.75 86 PHE A O 1
ATOM 687 N N . LEU A 1 87 ? -21.776 -19.051 7.658 1.00 87.94 87 LEU A N 1
ATOM 688 C CA . LEU A 1 87 ? -21.411 -18.459 8.931 1.00 87.94 87 LEU A CA 1
ATOM 689 C C . LEU A 1 87 ? -22.623 -17.734 9.544 1.00 87.94 87 LEU A C 1
ATOM 691 O O . LEU A 1 87 ? -23.383 -17.089 8.827 1.00 87.94 87 LEU A O 1
ATOM 695 N N . PRO A 1 88 ? -22.866 -17.880 10.860 1.00 89.06 88 PRO A N 1
ATOM 696 C CA . PRO A 1 88 ? -23.958 -17.172 11.516 1.00 89.06 88 PRO A CA 1
ATOM 697 C C . PRO A 1 88 ? -23.636 -15.681 11.658 1.00 89.06 88 PRO A C 1
ATOM 699 O O . PRO A 1 88 ? -22.477 -15.308 11.812 1.00 89.06 88 PRO A O 1
ATOM 702 N N . GLU A 1 89 ? -24.663 -14.839 11.717 1.00 88.19 89 GLU A N 1
ATOM 703 C CA . GLU A 1 89 ? -24.485 -13.454 12.158 1.00 88.19 89 GLU A CA 1
ATOM 704 C C . GLU A 1 89 ? -23.930 -13.399 13.589 1.00 88.19 89 GLU A C 1
ATOM 706 O O . GLU A 1 89 ? -24.144 -14.313 14.398 1.00 88.19 89 GLU A O 1
ATOM 711 N N . SER A 1 90 ? -23.194 -12.335 13.916 1.00 87.31 90 SER A N 1
ATOM 712 C CA . SER A 1 90 ? -22.545 -12.236 15.223 1.00 87.31 90 SER A CA 1
ATOM 713 C C . SER A 1 90 ? -23.561 -12.042 16.358 1.00 87.31 90 SER A C 1
ATOM 715 O O . SER A 1 90 ? -24.599 -11.397 16.173 1.00 87.31 90 SER A O 1
ATOM 717 N N . PRO A 1 91 ? -23.279 -12.535 17.580 1.00 86.88 91 PRO A N 1
ATOM 718 C CA . PRO A 1 91 ? -24.144 -12.269 18.728 1.00 86.88 91 PRO A CA 1
ATOM 719 C C . PRO A 1 91 ? -24.352 -10.767 18.969 1.00 86.88 91 PRO A C 1
ATOM 721 O O . PRO A 1 91 ? -25.458 -10.346 19.295 1.00 86.88 91 PRO A O 1
ATOM 724 N N . LYS A 1 92 ? -23.311 -9.948 18.754 1.00 82.38 92 LYS A N 1
ATOM 725 C CA . LYS A 1 92 ? -23.389 -8.490 18.913 1.00 82.38 92 LYS A CA 1
ATOM 726 C C . LYS A 1 92 ? -24.283 -7.821 17.877 1.00 82.38 92 LYS A C 1
ATOM 728 O O . LYS A 1 92 ? -25.013 -6.899 18.226 1.00 82.38 92 LYS A O 1
ATOM 733 N N . TYR A 1 93 ? -24.286 -8.304 16.635 1.00 83.25 93 TYR A N 1
ATOM 734 C CA . TYR A 1 93 ? -25.212 -7.815 15.619 1.00 83.25 93 TYR A CA 1
ATOM 735 C C . TYR A 1 93 ? -26.668 -7.949 16.090 1.00 83.25 93 TYR A C 1
ATOM 737 O O . TYR A 1 93 ? -27.416 -6.968 16.071 1.00 83.25 93 TYR A O 1
ATOM 745 N N . TYR A 1 94 ? -27.057 -9.122 16.599 1.00 83.62 94 TYR A N 1
ATOM 746 C CA . TYR A 1 94 ? -28.408 -9.341 17.121 1.00 83.62 94 TYR A CA 1
ATOM 747 C C . TYR A 1 94 ? -28.720 -8.492 18.358 1.00 83.62 94 TYR A C 1
ATOM 749 O O . TYR A 1 94 ? -29.816 -7.935 18.441 1.00 83.62 94 TYR A O 1
ATOM 757 N N . LEU A 1 95 ? -27.765 -8.335 19.280 1.00 80.88 95 LEU A N 1
ATOM 758 C CA . LEU A 1 95 ? -27.921 -7.453 20.445 1.00 80.88 95 LEU A CA 1
ATOM 759 C C . LEU A 1 95 ? -28.159 -6.000 20.026 1.00 80.88 95 LEU A C 1
ATOM 761 O O . LEU A 1 95 ? -29.079 -5.366 20.542 1.00 80.88 95 LEU A O 1
ATOM 765 N N . SER A 1 96 ? -27.432 -5.516 19.012 1.00 73.12 96 SER A N 1
ATOM 766 C CA . SER A 1 96 ? -27.656 -4.178 18.461 1.00 73.12 96 SER A CA 1
ATOM 767 C C . SER A 1 96 ? -29.095 -4.033 17.949 1.00 73.12 96 SER A C 1
ATOM 769 O O . SER A 1 96 ? -29.768 -3.045 18.216 1.00 73.12 96 SER A O 1
ATOM 771 N N . LYS A 1 97 ? -29.657 -5.060 17.305 1.00 76.38 97 LYS A N 1
ATOM 772 C CA . LYS A 1 97 ? -31.046 -5.048 16.821 1.00 76.38 97 LYS A CA 1
ATOM 773 C C . LYS A 1 97 ? -32.101 -5.276 17.912 1.00 76.38 97 LYS A C 1
ATOM 775 O O . LYS A 1 97 ? -33.271 -5.429 17.571 1.00 76.38 97 LYS A O 1
ATOM 780 N N . ASN A 1 98 ? -31.730 -5.275 19.196 1.00 80.06 98 ASN A N 1
ATOM 781 C CA . ASN A 1 98 ? -32.596 -5.642 20.324 1.00 80.06 98 ASN A CA 1
ATOM 782 C C . ASN A 1 98 ? -33.163 -7.076 20.213 1.00 80.06 98 ASN A C 1
ATOM 784 O O . ASN A 1 98 ? -34.243 -7.366 20.724 1.00 80.06 98 ASN A O 1
ATOM 788 N N . GLN A 1 99 ? -32.459 -7.979 19.521 1.00 85.00 99 GLN A N 1
ATOM 789 C CA . GLN A 1 99 ? -32.865 -9.368 19.281 1.00 85.00 99 GLN A CA 1
ATOM 790 C C . GLN A 1 99 ? -32.098 -10.341 20.194 1.00 85.00 99 GLN A C 1
ATOM 792 O O . GLN A 1 99 ? -31.446 -11.276 19.727 1.00 85.00 99 GLN A O 1
ATOM 797 N N . ASP A 1 100 ? -32.201 -10.149 21.510 1.00 87.38 100 ASP A N 1
ATOM 798 C CA . ASP A 1 100 ? -31.413 -10.874 22.524 1.00 87.38 100 ASP A CA 1
ATOM 799 C C . ASP A 1 100 ? -31.560 -12.406 22.419 1.00 87.38 100 ASP A C 1
ATOM 801 O O . ASP A 1 100 ? -30.583 -13.148 22.531 1.00 87.38 100 ASP A O 1
ATOM 805 N N . HIS A 1 101 ? -32.765 -12.892 22.103 1.00 89.38 101 HIS A N 1
ATOM 806 C CA . HIS A 1 101 ? -33.026 -14.321 21.910 1.00 89.38 101 HIS A CA 1
ATOM 807 C C . HIS A 1 101 ? -32.202 -14.927 20.758 1.00 89.38 101 HIS A C 1
ATOM 809 O O . HIS A 1 101 ? -31.671 -16.030 20.890 1.00 89.38 101 HIS A O 1
ATOM 815 N N . HIS A 1 102 ? -32.034 -14.204 19.645 1.00 89.56 102 HIS A N 1
ATOM 816 C CA . HIS A 1 102 ? -31.219 -14.672 18.518 1.00 89.56 102 HIS A CA 1
ATOM 817 C C . HIS A 1 102 ? -29.729 -14.675 18.875 1.00 89.56 102 HIS A C 1
ATOM 819 O O . HIS A 1 102 ? -29.018 -15.624 18.542 1.00 89.56 102 HIS A O 1
ATOM 825 N N . ALA A 1 103 ? -29.264 -13.677 19.634 1.00 89.69 103 ALA A N 1
ATOM 826 C CA . ALA A 1 103 ? -27.894 -13.648 20.140 1.00 89.69 103 ALA A CA 1
ATOM 827 C C . ALA A 1 103 ? -27.584 -14.882 21.010 1.00 89.69 103 ALA A C 1
ATOM 829 O O . ALA A 1 103 ? -26.559 -15.540 20.815 1.00 89.69 103 ALA A O 1
ATOM 830 N N . ILE A 1 104 ? -28.497 -15.254 21.915 1.00 90.75 104 ILE A N 1
ATOM 831 C CA . ILE A 1 104 ? -28.366 -16.458 22.752 1.00 90.75 104 ILE A CA 1
ATOM 832 C C . ILE A 1 104 ? -28.345 -17.726 21.892 1.00 90.75 104 ILE A C 1
ATOM 834 O O . ILE A 1 104 ? -27.511 -18.599 22.126 1.00 90.75 104 ILE A O 1
ATOM 838 N N . GLN A 1 105 ? -29.193 -17.831 20.865 1.00 92.25 105 GLN A N 1
ATOM 839 C CA . GLN A 1 105 ? -29.186 -18.983 19.954 1.00 92.25 105 GLN A CA 1
ATOM 840 C C . GLN A 1 105 ? -27.849 -19.153 19.220 1.00 92.25 105 GLN A C 1
ATOM 842 O O . GLN A 1 105 ? -27.370 -20.283 19.068 1.00 92.25 105 GLN A O 1
ATOM 847 N N . VAL A 1 106 ? -27.223 -18.055 18.782 1.00 91.94 106 VAL A N 1
ATOM 848 C CA . VAL A 1 106 ? -25.886 -18.100 18.172 1.00 91.94 106 VAL A CA 1
ATOM 849 C C . VAL A 1 106 ? -24.853 -18.580 19.191 1.00 91.94 106 VAL A C 1
ATOM 851 O O . VAL A 1 106 ? -24.085 -19.494 18.891 1.00 91.94 106 VAL A O 1
ATOM 854 N N . LEU A 1 107 ? -24.866 -18.046 20.416 1.00 91.31 107 LEU A N 1
ATOM 855 C CA . LEU A 1 107 ? -23.958 -18.482 21.482 1.00 91.31 107 LEU A CA 1
ATOM 856 C C . LEU A 1 107 ? -24.150 -19.962 21.852 1.00 91.31 107 LEU A C 1
ATOM 858 O O . LEU A 1 107 ? -23.169 -20.686 22.015 1.00 91.31 107 LEU A O 1
ATOM 862 N N . GLN A 1 108 ? -25.393 -20.446 21.902 1.00 92.50 108 GLN A N 1
ATOM 863 C CA . GLN A 1 108 ? -25.714 -21.863 22.093 1.00 92.50 108 GLN A CA 1
ATOM 864 C C . GLN A 1 108 ? -25.160 -22.730 20.957 1.00 92.50 108 GLN A C 1
ATOM 866 O O . GLN A 1 108 ? -24.618 -23.805 21.211 1.00 92.50 108 GLN A O 1
ATOM 871 N N . LYS A 1 109 ? -25.267 -22.275 19.698 1.00 91.19 109 LYS A N 1
ATOM 872 C CA . LYS A 1 109 ? -24.680 -22.968 18.541 1.00 91.19 109 LYS A CA 1
ATOM 873 C C . LYS A 1 109 ? -23.157 -23.056 18.677 1.00 91.19 109 LYS A C 1
ATOM 875 O O . LYS A 1 109 ? -22.613 -24.143 18.503 1.00 91.19 109 LYS A O 1
ATOM 880 N N . ILE A 1 110 ? -22.493 -21.956 19.041 1.00 90.50 110 ILE A N 1
ATOM 881 C CA . ILE A 1 110 ? -21.042 -21.920 19.292 1.00 90.50 110 ILE A CA 1
ATOM 882 C C . ILE A 1 110 ? -20.667 -22.889 20.424 1.00 90.50 110 ILE A C 1
ATOM 884 O O . ILE A 1 110 ? -19.746 -23.686 20.270 1.00 90.50 110 ILE A O 1
ATOM 888 N N . PHE A 1 111 ? -21.404 -22.879 21.538 1.00 91.25 111 PHE A N 1
ATOM 889 C CA . PHE A 1 111 ? -21.178 -23.780 22.670 1.00 91.25 111 PHE A CA 1
ATOM 890 C C . PHE A 1 111 ? -21.292 -25.256 22.277 1.00 91.25 111 PHE A C 1
ATOM 892 O O . PHE A 1 111 ? -20.411 -26.047 22.616 1.00 91.25 111 PHE A O 1
ATOM 899 N N . THR A 1 112 ? -22.343 -25.630 21.543 1.00 93.19 112 THR A N 1
ATOM 900 C CA . THR A 1 112 ? -22.530 -27.010 21.079 1.00 93.19 112 THR A CA 1
ATOM 901 C C . THR A 1 112 ? -21.421 -27.440 20.124 1.00 93.19 112 THR A C 1
ATOM 903 O O . THR A 1 112 ? -20.922 -28.550 20.266 1.00 93.19 112 THR A O 1
ATOM 906 N N . ILE A 1 113 ? -20.982 -26.573 19.204 1.00 90.62 113 ILE A N 1
ATOM 907 C CA . ILE A 1 113 ? -19.866 -26.878 18.293 1.00 90.62 113 ILE A CA 1
ATOM 908 C C . ILE A 1 113 ? -18.554 -27.060 19.072 1.00 90.62 113 ILE A C 1
ATOM 910 O O . ILE A 1 113 ? -17.835 -28.025 18.838 1.00 90.62 113 ILE A O 1
ATOM 914 N N . ASN A 1 114 ? -18.257 -26.173 20.025 1.00 90.69 114 ASN A N 1
ATOM 915 C CA . ASN A 1 114 ? -16.985 -26.188 20.751 1.00 90.69 114 ASN A CA 1
ATOM 916 C C . ASN A 1 114 ? -16.888 -27.301 21.806 1.00 90.69 114 ASN A C 1
ATOM 918 O O . ASN A 1 114 ? -15.791 -27.761 22.105 1.00 90.69 114 ASN A O 1
ATOM 922 N N . THR A 1 115 ? -18.009 -27.697 22.419 1.00 92.12 115 THR A N 1
ATOM 923 C CA . THR A 1 115 ? -18.018 -28.647 23.552 1.00 92.12 115 THR A CA 1
ATOM 924 C C . THR A 1 115 ? -18.643 -30.001 23.229 1.00 92.12 115 THR A C 1
ATOM 926 O O . THR A 1 115 ? -18.523 -30.924 24.032 1.00 92.12 115 THR A O 1
ATOM 929 N N . GLY A 1 116 ? -19.376 -30.115 22.118 1.00 91.56 116 GLY A N 1
ATOM 930 C CA . GLY A 1 116 ? -20.208 -31.277 21.793 1.00 91.56 116 GLY A CA 1
ATOM 931 C C . GLY A 1 116 ? -21.466 -31.426 22.662 1.00 91.56 116 GLY A C 1
ATOM 932 O O . GLY A 1 116 ? -22.251 -32.346 22.444 1.00 91.56 116 GLY A O 1
ATOM 933 N N . LYS A 1 117 ? -21.695 -30.546 23.649 1.00 93.19 117 LYS A N 1
ATOM 934 C CA . LYS A 1 117 ? -22.829 -30.654 24.579 1.00 93.19 117 LYS A CA 1
ATOM 935 C C . LYS A 1 117 ? -24.135 -30.112 23.972 1.00 93.19 117 LYS A C 1
ATOM 937 O O . LYS A 1 117 ? -24.104 -29.168 23.173 1.00 93.19 117 LYS A O 1
ATOM 942 N N . PRO A 1 118 ? -25.309 -30.640 24.381 1.00 91.88 118 PRO A N 1
ATOM 943 C CA . PRO A 1 118 ? -26.600 -30.150 23.903 1.00 91.88 118 PRO A CA 1
ATOM 944 C C . PRO A 1 118 ? -26.829 -28.675 24.251 1.00 91.88 118 PRO A C 1
ATOM 946 O O . PRO A 1 118 ? -26.477 -28.229 25.342 1.00 91.88 118 PRO A O 1
ATOM 949 N N . ARG A 1 119 ? -27.518 -27.939 23.367 1.00 88.19 119 ARG A N 1
ATOM 950 C CA . ARG A 1 119 ? -27.841 -26.508 23.556 1.00 88.19 119 ARG A CA 1
ATOM 951 C C . ARG A 1 119 ? -28.541 -26.202 24.883 1.00 88.19 119 ARG A C 1
ATOM 953 O O . ARG A 1 119 ? -28.296 -25.155 25.464 1.00 88.19 119 ARG A O 1
ATOM 960 N N . LYS A 1 120 ? -29.376 -27.127 25.374 1.00 87.62 120 LYS A N 1
ATOM 961 C CA . LYS A 1 120 ? -30.132 -26.992 26.634 1.00 87.62 120 LYS A CA 1
ATOM 962 C C . LYS A 1 120 ? -29.244 -26.867 27.879 1.00 87.62 120 LYS A C 1
ATOM 964 O O . LYS A 1 120 ? -29.724 -26.430 28.911 1.00 87.62 120 LYS A O 1
ATOM 969 N N . VAL A 1 121 ? -27.976 -27.272 27.788 1.00 91.56 121 VAL A N 1
ATOM 970 C CA . VAL A 1 121 ? -27.002 -27.211 28.892 1.00 91.56 121 VAL A CA 1
ATOM 971 C C . VAL A 1 121 ? -26.268 -25.861 28.915 1.00 91.56 121 VAL A C 1
ATOM 973 O O . VAL A 1 121 ? -25.441 -25.613 29.788 1.00 91.56 121 VAL A O 1
ATOM 976 N N . TYR A 1 122 ? -26.533 -24.980 27.945 1.00 89.88 122 TYR A N 1
ATOM 977 C CA . TYR A 1 122 ? -25.898 -23.672 27.886 1.00 89.88 122 TYR A CA 1
ATOM 978 C C . TYR A 1 122 ? -26.347 -22.793 29.072 1.00 89.88 122 TYR A C 1
ATOM 980 O O . TYR A 1 122 ? -27.546 -22.588 29.236 1.00 89.88 122 TYR A O 1
ATOM 988 N N . PRO A 1 123 ? -25.418 -22.259 29.890 1.00 86.12 123 PRO A N 1
ATOM 989 C CA . PRO A 1 123 ? -25.748 -21.683 31.197 1.00 86.12 123 PRO A CA 1
ATOM 990 C C . PRO A 1 123 ? -26.257 -20.232 31.163 1.00 86.12 123 PRO A C 1
ATOM 992 O O . PRO A 1 123 ? -26.628 -19.704 32.207 1.00 86.12 123 PRO A O 1
ATOM 995 N N . ILE A 1 124 ? -26.221 -19.552 30.011 1.00 84.88 124 ILE A N 1
ATOM 996 C CA . ILE A 1 124 ? -26.581 -18.128 29.911 1.00 84.88 124 ILE A CA 1
ATOM 997 C C . ILE A 1 124 ? -27.974 -17.982 29.297 1.00 84.88 124 ILE A C 1
ATOM 999 O O . ILE A 1 124 ? -28.176 -18.313 28.128 1.00 84.88 124 ILE A O 1
ATOM 1003 N N . GLU A 1 125 ? -28.898 -17.421 30.078 1.00 77.50 125 GLU A N 1
ATOM 1004 C CA . GLU A 1 125 ? -30.288 -17.157 29.674 1.00 77.50 125 GLU A CA 1
ATOM 1005 C C . GLU A 1 125 ? -30.570 -15.679 29.377 1.00 77.50 125 GLU A C 1
ATOM 1007 O O . GLU A 1 125 ? -31.492 -15.374 28.632 1.00 77.50 125 GLU A O 1
ATOM 1012 N N . ASN A 1 126 ? -29.775 -14.757 29.930 1.00 78.06 126 ASN A N 1
ATOM 1013 C CA . ASN A 1 126 ? -29.955 -13.316 29.752 1.00 78.06 126 ASN A CA 1
ATOM 1014 C C . ASN A 1 126 ? -28.613 -12.633 29.484 1.00 78.06 126 ASN A C 1
ATOM 1016 O O . ASN A 1 126 ? -27.608 -12.941 30.127 1.00 78.06 126 ASN A O 1
ATOM 1020 N N . ILE A 1 127 ? -28.605 -11.682 28.548 1.00 80.12 127 ILE A N 1
ATOM 1021 C CA . ILE A 1 127 ? -27.422 -10.896 28.191 1.00 80.12 127 ILE A CA 1
ATOM 1022 C C . ILE A 1 127 ? -27.636 -9.462 28.671 1.00 80.12 127 ILE A C 1
ATOM 1024 O O . ILE A 1 127 ? -28.600 -8.803 28.291 1.00 80.12 127 ILE A O 1
ATOM 1028 N N . ARG A 1 128 ? -26.723 -8.965 29.509 1.00 75.31 128 ARG A N 1
ATOM 1029 C CA . ARG A 1 128 ? -26.709 -7.555 29.906 1.00 75.31 128 ARG A CA 1
ATOM 1030 C C . ARG A 1 128 ? -26.045 -6.744 28.796 1.00 75.31 128 ARG A C 1
ATOM 1032 O O . ARG A 1 128 ? -24.910 -7.039 28.432 1.00 75.31 128 ARG A O 1
ATOM 1039 N N . ARG A 1 129 ? -26.739 -5.732 28.274 1.00 65.62 129 ARG A N 1
ATOM 1040 C CA . ARG A 1 129 ? -26.168 -4.804 27.289 1.00 65.62 129 ARG A CA 1
ATOM 1041 C C . ARG A 1 129 ? -25.294 -3.778 28.000 1.00 65.62 129 ARG A C 1
ATOM 1043 O O . ARG A 1 129 ? -25.718 -3.196 29.002 1.00 65.62 129 ARG A O 1
ATOM 1050 N N . ASP A 1 130 ? -24.094 -3.560 27.479 1.00 57.66 130 ASP A N 1
ATOM 1051 C CA . ASP A 1 130 ? -23.290 -2.411 27.878 1.00 57.66 130 ASP A CA 1
ATOM 1052 C C . ASP A 1 130 ? -23.955 -1.142 27.319 1.00 57.66 130 ASP A C 1
ATOM 1054 O O . ASP A 1 130 ? -24.428 -1.109 26.184 1.00 57.66 130 ASP A O 1
ATOM 1058 N N . ILE A 1 131 ? -24.036 -0.097 28.144 1.00 48.19 131 ILE A N 1
ATOM 1059 C CA . ILE A 1 131 ? -24.847 1.124 27.944 1.00 48.19 131 ILE A CA 1
ATOM 1060 C C . ILE A 1 131 ? -24.404 1.965 26.714 1.00 48.19 131 ILE A C 1
ATOM 1062 O O . ILE A 1 131 ? -25.048 2.954 26.368 1.00 48.19 131 ILE A O 1
ATOM 1066 N N . ASP A 1 132 ? -23.364 1.549 25.988 1.00 50.94 132 ASP A N 1
ATOM 1067 C CA . ASP A 1 132 ? -22.785 2.280 24.853 1.00 50.94 132 ASP A CA 1
ATOM 1068 C C . ASP A 1 132 ? -23.408 1.960 23.472 1.00 50.94 132 ASP A C 1
ATOM 1070 O O . ASP A 1 132 ? -23.094 2.628 22.484 1.00 50.94 132 ASP A O 1
ATOM 1074 N N . GLU A 1 133 ? -24.341 1.007 23.357 1.00 50.50 133 GLU A N 1
ATOM 1075 C CA . GLU A 1 133 ? -24.915 0.578 22.066 1.00 50.50 133 GLU A CA 1
ATOM 1076 C C . GLU A 1 133 ? -26.087 1.451 21.555 1.00 50.50 133 GLU A C 1
ATOM 1078 O O . GLU A 1 133 ? -27.123 0.957 21.116 1.00 50.50 133 GLU A O 1
ATOM 1083 N N . LYS A 1 134 ? -25.899 2.775 21.463 1.00 49.62 134 LYS A N 1
ATOM 1084 C CA . LYS A 1 134 ? -26.693 3.629 20.540 1.00 49.62 134 LYS A CA 1
ATOM 1085 C C . LYS A 1 134 ? -26.299 3.424 19.060 1.00 49.62 134 LYS A C 1
ATOM 1087 O O . LYS A 1 134 ? -26.542 4.283 18.216 1.00 49.62 134 LYS A O 1
ATOM 1092 N N . GLU A 1 135 ? -25.638 2.313 18.731 1.00 51.94 135 GLU A N 1
ATOM 1093 C CA . GLU A 1 135 ? -25.077 2.036 17.402 1.00 51.94 135 GLU A CA 1
ATOM 1094 C C . GLU A 1 135 ? -26.104 1.466 16.412 1.00 51.94 135 GLU A C 1
ATOM 1096 O O . GLU A 1 135 ? -25.932 1.584 15.200 1.00 51.94 135 GLU A O 1
ATOM 1101 N N . ALA A 1 136 ? -27.206 0.905 16.908 1.00 48.94 136 ALA A N 1
ATOM 1102 C CA . ALA A 1 136 ? -28.194 0.213 16.086 1.00 48.94 136 ALA A CA 1
ATOM 1103 C C . ALA A 1 136 ? -29.111 1.127 15.258 1.00 48.94 136 ALA A C 1
ATOM 1105 O O . ALA A 1 136 ? -29.546 0.737 14.169 1.00 48.94 136 ALA A O 1
ATOM 1106 N N . ASP A 1 137 ? -29.347 2.354 15.732 1.00 47.97 137 ASP A N 1
ATOM 1107 C CA . ASP A 1 137 ? -30.184 3.358 15.059 1.00 47.97 137 ASP A CA 1
ATOM 1108 C C . ASP A 1 137 ? -29.470 4.051 13.877 1.00 47.97 137 ASP A C 1
ATOM 1110 O O . ASP A 1 137 ? -30.101 4.750 13.076 1.00 47.97 137 ASP A O 1
ATOM 1114 N N . LEU A 1 138 ? -28.152 3.845 13.718 1.00 47.69 138 LEU A N 1
ATOM 1115 C CA . LEU A 1 138 ? -27.343 4.500 12.680 1.00 47.69 138 LEU A CA 1
ATOM 1116 C C . LEU A 1 138 ? -27.650 4.025 11.255 1.00 47.69 138 LEU A C 1
ATOM 1118 O O . LEU A 1 138 ? -27.551 4.819 10.325 1.00 47.69 138 LEU A O 1
ATOM 1122 N N . PHE A 1 139 ? -28.004 2.752 11.069 1.00 45.75 139 PHE A N 1
ATOM 1123 C CA . PHE A 1 139 ? -28.255 2.181 9.736 1.00 45.75 139 PHE A CA 1
ATOM 1124 C C . PHE A 1 139 ? -29.738 2.171 9.345 1.00 45.75 139 PHE A C 1
ATOM 1126 O O . PHE A 1 139 ? -30.065 1.866 8.203 1.00 45.75 139 PHE A O 1
ATOM 1133 N N . ALA A 1 140 ? -30.633 2.507 10.278 1.00 48.62 140 ALA A N 1
ATOM 1134 C CA . ALA A 1 140 ? -32.073 2.600 10.039 1.00 48.62 140 ALA A CA 1
ATOM 1135 C C . ALA A 1 140 ? -32.531 4.025 9.668 1.00 48.62 140 ALA A C 1
ATOM 1137 O O . ALA A 1 140 ? -33.700 4.234 9.351 1.00 48.62 140 ALA A O 1
ATOM 1138 N N . SER A 1 141 ? -31.634 5.016 9.706 1.00 52.25 141 SER A N 1
ATOM 1139 C CA . SER A 1 141 ? -31.967 6.423 9.487 1.00 52.25 141 SER A CA 1
ATOM 1140 C C . SER A 1 141 ? -31.200 7.017 8.297 1.00 52.25 141 SER A C 1
ATOM 1142 O O . SER A 1 141 ? -30.070 6.632 8.015 1.00 52.25 141 SER A O 1
ATOM 1144 N N . GLY A 1 142 ? -31.856 7.908 7.540 1.00 63.91 142 GLY A N 1
ATOM 1145 C CA . GLY A 1 142 ? -31.374 8.414 6.246 1.00 63.91 142 GLY A CA 1
ATOM 1146 C C . GLY A 1 142 ? -29.969 9.040 6.255 1.00 63.91 142 GLY A C 1
ATOM 1147 O O . GLY A 1 142 ? -29.430 9.400 7.302 1.00 63.91 142 GLY A O 1
ATOM 1148 N N . THR A 1 143 ? -29.399 9.219 5.057 1.00 69.12 143 THR A N 1
ATOM 1149 C CA . THR A 1 143 ? -28.006 9.659 4.799 1.00 69.12 143 THR A CA 1
ATOM 1150 C C . THR A 1 143 ? -27.548 10.860 5.636 1.00 69.12 143 THR A C 1
ATOM 1152 O O . THR A 1 143 ? -26.410 10.883 6.103 1.00 69.12 143 THR A O 1
ATOM 1155 N N . HIS A 1 144 ? -28.438 11.821 5.897 1.00 72.56 144 HIS A N 1
ATOM 1156 C CA . HIS A 1 144 ? -28.159 12.992 6.730 1.00 72.56 144 HIS A CA 1
ATOM 1157 C C . HIS A 1 144 ? -27.859 12.636 8.197 1.00 72.56 144 HIS A C 1
ATOM 1159 O O . HIS A 1 144 ? -26.863 13.092 8.754 1.00 72.56 144 HIS A O 1
ATOM 1165 N N . LYS A 1 145 ? -28.679 11.778 8.822 1.00 69.75 145 LYS A N 1
ATOM 1166 C CA . LYS A 1 145 ? -28.496 11.359 10.224 1.00 69.75 145 LYS A CA 1
ATOM 1167 C C . LYS A 1 145 ? -27.238 10.503 10.395 1.00 69.75 145 LYS A C 1
ATOM 1169 O O . LYS A 1 145 ? -26.543 10.621 11.403 1.00 69.75 145 LYS A O 1
ATOM 1174 N N . ALA A 1 146 ? -26.890 9.710 9.380 1.00 70.38 146 ALA A N 1
ATOM 1175 C CA . ALA A 1 146 ? -25.627 8.978 9.345 1.00 70.38 146 ALA A CA 1
ATOM 1176 C C . ALA A 1 146 ? -24.411 9.924 9.282 1.00 70.38 146 ALA A C 1
ATOM 1178 O O . ALA A 1 146 ? -23.472 9.765 10.064 1.00 70.38 146 ALA A O 1
ATOM 1179 N N . MET A 1 147 ? -24.433 10.942 8.412 1.00 73.81 147 MET A N 1
ATOM 1180 C CA . MET A 1 147 ? -23.363 11.950 8.326 1.00 73.81 147 MET A CA 1
ATOM 1181 C C . MET A 1 147 ? -23.213 12.760 9.614 1.00 73.81 147 MET A C 1
ATOM 1183 O O . MET A 1 147 ? -22.092 12.967 10.077 1.00 73.81 147 MET A O 1
ATOM 1187 N N . GLU A 1 148 ? -24.320 13.176 10.222 1.00 78.50 148 GLU A N 1
ATOM 1188 C CA . GLU A 1 148 ? -24.318 13.914 11.485 1.00 78.50 148 GLU A CA 1
ATOM 1189 C C . GLU A 1 148 ? -23.730 13.074 12.632 1.00 78.50 148 GLU A C 1
ATOM 1191 O O . GLU A 1 148 ? -22.912 13.557 13.420 1.00 78.50 148 GLU A O 1
ATOM 1196 N N . SER A 1 149 ? -24.049 11.778 12.668 1.00 71.00 149 SER A N 1
ATOM 1197 C CA . SER A 1 149 ? -23.485 10.841 13.640 1.00 71.00 149 SER A CA 1
ATOM 1198 C C . SER A 1 149 ? -21.982 10.614 13.427 1.00 71.00 149 SER A C 1
ATOM 1200 O O . SER A 1 149 ? -21.201 10.720 14.375 1.00 71.00 149 SER A O 1
ATOM 1202 N N . ILE A 1 150 ? -21.533 10.413 12.182 1.00 77.19 150 ILE A N 1
ATOM 1203 C CA . ILE A 1 150 ? -20.099 10.317 11.849 1.00 77.19 150 ILE A CA 1
ATOM 1204 C C . ILE A 1 150 ? -19.368 11.601 12.260 1.00 77.19 150 ILE A C 1
ATOM 1206 O O . ILE A 1 150 ? -18.307 11.538 12.887 1.00 77.19 150 ILE A O 1
ATOM 1210 N N . TRP A 1 151 ? -19.946 12.765 11.959 1.00 81.19 151 TRP A N 1
ATOM 1211 C CA . TRP A 1 151 ? -19.367 14.057 12.310 1.00 81.19 151 TRP A CA 1
ATOM 1212 C C . TRP A 1 151 ? -19.263 14.253 13.822 1.00 81.19 151 TRP A C 1
ATOM 1214 O O . TRP A 1 151 ? -18.213 14.662 14.317 1.00 81.19 151 TRP A O 1
ATOM 1224 N N . SER A 1 152 ? -20.304 13.903 14.581 1.00 79.75 152 SER A N 1
ATOM 1225 C CA . SER A 1 152 ? -20.278 13.996 16.045 1.00 79.75 152 SER A CA 1
ATOM 1226 C C . SER A 1 152 ? -19.179 13.125 16.673 1.00 79.75 152 SER A C 1
ATOM 1228 O O . SER A 1 152 ? -18.522 13.568 17.615 1.00 79.75 152 SER A O 1
ATOM 1230 N N . ARG A 1 153 ? -18.898 11.943 16.100 1.00 77.81 153 ARG A N 1
ATOM 1231 C CA . ARG A 1 153 ? -17.791 11.055 16.504 1.00 77.81 153 ARG A CA 1
ATOM 1232 C C . A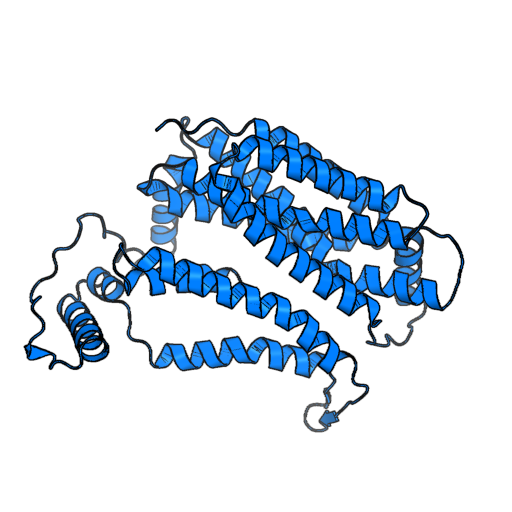RG A 1 153 ? -16.417 11.570 16.065 1.00 77.81 153 ARG A C 1
ATOM 1234 O O . ARG A 1 153 ? -15.435 11.350 16.774 1.00 77.81 153 ARG A O 1
ATOM 1241 N N . ALA A 1 154 ? -16.328 12.250 14.920 1.00 84.12 154 ALA A N 1
ATOM 1242 C CA . ALA A 1 154 ? -15.082 12.811 14.392 1.00 84.12 154 ALA A CA 1
ATOM 1243 C C . ALA A 1 154 ? -14.686 14.138 15.068 1.00 84.12 154 ALA A C 1
ATOM 1245 O O . ALA A 1 154 ? -13.501 14.422 15.245 1.00 84.12 154 ALA A O 1
ATOM 1246 N N . LYS A 1 155 ? -15.664 14.939 15.504 1.00 88.50 155 LYS A N 1
ATOM 1247 C CA . LYS A 1 155 ? -15.466 16.258 16.125 1.00 88.50 155 LYS A CA 1
ATOM 1248 C C . LYS A 1 155 ? -14.464 16.260 17.298 1.00 88.50 155 LYS A C 1
ATOM 1250 O O . LYS A 1 155 ? -13.620 17.158 17.326 1.00 88.50 155 LYS A O 1
ATOM 1255 N N . PRO A 1 156 ? -14.452 15.280 18.228 1.00 88.00 156 PRO A N 1
ATOM 1256 C CA . PRO A 1 156 ? -13.433 15.194 19.276 1.00 88.00 156 PRO A CA 1
ATOM 1257 C C . PRO A 1 156 ? -11.990 15.153 18.755 1.00 88.00 156 PRO A C 1
ATOM 1259 O O . PRO A 1 156 ? -11.101 15.712 19.398 1.00 88.00 156 PRO A O 1
ATOM 1262 N N . LEU A 1 157 ? -11.733 14.560 17.583 1.00 89.06 157 LEU A N 1
ATOM 1263 C CA . LEU A 1 157 ? -10.391 14.504 16.983 1.00 89.06 157 LEU A CA 1
ATOM 1264 C C . LEU A 1 157 ? -9.896 15.860 16.478 1.00 89.06 157 LEU A C 1
ATOM 1266 O O . LEU A 1 157 ? -8.686 16.074 16.383 1.00 89.06 157 LEU A O 1
ATOM 1270 N N . LEU A 1 158 ? -10.829 16.763 16.178 1.00 88.19 158 LEU A N 1
ATOM 1271 C CA . LEU A 1 158 ? -10.572 18.144 15.771 1.00 88.19 158 LEU A CA 1
ATOM 1272 C C . LEU A 1 158 ? -10.520 19.105 16.969 1.00 88.19 158 LEU A C 1
ATOM 1274 O O . LEU A 1 158 ? -10.334 20.307 16.799 1.00 88.19 158 LEU A O 1
ATOM 1278 N N . SER A 1 159 ? -10.654 18.596 18.196 1.00 89.75 159 SER A N 1
ATOM 1279 C CA . SER A 1 159 ? -10.495 19.409 19.402 1.00 89.75 159 SER A CA 1
ATOM 1280 C C . SER A 1 159 ? -9.051 19.889 19.574 1.00 89.75 159 SER A C 1
ATOM 1282 O O . SER A 1 159 ? -8.100 19.231 19.151 1.00 89.75 159 SER A O 1
ATOM 1284 N N . ARG A 1 160 ? -8.861 20.998 20.301 1.00 88.94 160 ARG A N 1
ATOM 1285 C CA . ARG A 1 160 ? -7.537 21.573 20.620 1.00 88.94 160 ARG A CA 1
ATOM 1286 C C . ARG A 1 160 ? -6.546 20.550 21.198 1.00 88.94 160 ARG A C 1
ATOM 1288 O O . ARG A 1 160 ? -5.343 20.690 20.991 1.00 88.94 160 ARG A O 1
ATOM 1295 N N . LYS A 1 161 ? -7.046 19.528 21.905 1.00 88.69 161 LYS A N 1
ATOM 1296 C CA . LYS A 1 161 ? -6.237 18.453 22.496 1.00 88.69 161 LYS A CA 1
ATOM 1297 C C . LYS A 1 161 ? -5.639 17.518 21.439 1.00 88.69 161 LYS A C 1
ATOM 1299 O O . LYS A 1 161 ? -4.492 17.111 21.592 1.00 88.69 161 LYS A O 1
ATOM 1304 N N . TYR A 1 162 ? -6.396 17.192 20.390 1.00 91.38 162 TYR A N 1
ATOM 1305 C CA . TYR A 1 162 ? -6.040 16.143 19.431 1.00 91.38 162 TYR A CA 1
ATOM 1306 C C . TYR A 1 162 ? -5.698 16.659 18.029 1.00 91.38 162 TYR A C 1
ATOM 1308 O O . TYR A 1 162 ? -4.968 15.980 17.317 1.00 91.38 162 TYR A O 1
ATOM 1316 N N . VAL A 1 163 ? -6.130 17.866 17.648 1.00 92.56 163 VAL A N 1
ATOM 1317 C CA . VAL A 1 163 ? -6.030 18.384 16.271 1.00 92.56 163 VAL A CA 1
ATOM 1318 C C . VAL A 1 163 ? -4.615 18.323 15.695 1.00 92.56 163 VAL A C 1
ATOM 1320 O O . VAL A 1 163 ? -4.446 17.909 14.553 1.00 92.56 163 VAL A O 1
ATOM 1323 N N . LYS A 1 164 ? -3.585 18.650 16.489 1.00 92.62 164 LYS A N 1
ATOM 1324 C CA . LYS A 1 164 ? -2.187 18.588 16.034 1.00 92.62 164 LYS A CA 1
ATOM 1325 C C . LYS A 1 164 ? -1.756 17.154 15.725 1.00 92.62 164 LYS A C 1
ATOM 1327 O O . LYS A 1 164 ? -1.185 16.910 14.670 1.00 92.62 164 LYS A O 1
ATOM 1332 N N . VAL A 1 165 ? -2.058 16.215 16.624 1.00 92.94 165 VAL A N 1
ATOM 1333 C CA . VAL A 1 165 ? -1.743 14.789 16.443 1.00 92.94 165 VAL A CA 1
ATOM 1334 C C . VAL A 1 165 ? -2.494 14.238 15.231 1.00 92.94 165 VAL A C 1
ATOM 1336 O O . VAL A 1 165 ? -1.892 13.597 14.376 1.00 92.94 165 VAL A O 1
ATOM 1339 N N . THR A 1 166 ? -3.789 14.551 15.125 1.00 94.38 166 THR A N 1
ATOM 1340 C CA . THR A 1 166 ? -4.653 14.118 14.022 1.00 94.38 166 THR A CA 1
ATOM 1341 C C . THR A 1 166 ? -4.125 14.618 12.682 1.00 94.38 166 THR A C 1
ATOM 1343 O O . THR A 1 166 ? -3.984 13.823 11.758 1.00 94.38 166 THR A O 1
ATOM 1346 N N . LEU A 1 167 ? -3.792 15.908 12.579 1.00 95.12 167 LEU A N 1
ATOM 1347 C CA . LEU A 1 167 ? -3.286 16.511 11.347 1.00 95.12 167 LEU A CA 1
ATOM 1348 C C . LEU A 1 167 ? -1.953 15.885 10.923 1.00 95.12 167 LEU A C 1
ATOM 1350 O O . LEU A 1 167 ? -1.817 15.468 9.777 1.00 95.12 167 LEU A O 1
ATOM 1354 N N . VAL A 1 168 ? -1.005 15.757 11.859 1.00 95.50 168 VAL A N 1
ATOM 1355 C CA . VAL A 1 168 ? 0.298 15.120 11.615 1.00 95.50 168 VAL A CA 1
ATOM 1356 C C . VAL A 1 168 ? 0.113 13.688 11.107 1.00 95.50 168 VAL A C 1
ATOM 1358 O O . VAL A 1 168 ? 0.649 13.340 10.060 1.00 95.50 168 VAL A O 1
ATOM 1361 N N . LEU A 1 169 ? -0.691 12.868 11.791 1.00 94.56 169 LEU A N 1
ATOM 1362 C CA . LEU A 1 169 ? -0.916 11.472 11.402 1.00 94.56 169 LEU A CA 1
ATOM 1363 C C . LEU A 1 169 ? -1.658 11.342 10.064 1.00 94.56 169 LEU A C 1
ATOM 1365 O O . LEU A 1 169 ? -1.350 10.432 9.298 1.00 94.56 169 LEU A O 1
ATOM 1369 N N . CYS A 1 170 ? -2.595 12.244 9.751 1.00 96.31 170 CYS A N 1
ATOM 1370 C CA . CYS A 1 170 ? -3.280 12.255 8.455 1.00 96.31 170 CYS A CA 1
ATOM 1371 C C . CYS A 1 170 ? -2.324 12.608 7.309 1.00 96.31 170 CYS A C 1
ATOM 1373 O O . CYS A 1 170 ? -2.340 11.929 6.285 1.00 96.31 170 CYS A O 1
ATOM 1375 N N . ILE A 1 171 ? -1.470 13.623 7.488 1.00 97.31 171 ILE A N 1
ATOM 1376 C CA . ILE A 1 171 ? -0.469 14.010 6.483 1.00 97.31 171 ILE A CA 1
ATOM 1377 C C . ILE A 1 171 ? 0.535 12.876 6.277 1.00 97.31 171 ILE A C 1
ATOM 1379 O O . ILE A 1 171 ? 0.789 12.491 5.139 1.00 97.31 171 ILE A O 1
ATOM 1383 N N . LEU A 1 172 ? 1.065 12.298 7.358 1.00 96.75 172 LEU A N 1
ATOM 1384 C CA . LEU A 1 172 ? 2.012 11.188 7.262 1.00 96.75 172 LEU A CA 1
ATOM 1385 C C . LEU A 1 172 ? 1.398 9.980 6.537 1.00 96.75 172 LEU A C 1
ATOM 1387 O O . LEU A 1 172 ? 2.006 9.441 5.615 1.00 96.75 172 LEU A O 1
ATOM 1391 N N . GLN A 1 173 ? 0.164 9.598 6.885 1.00 95.81 173 GLN A N 1
ATOM 1392 C CA . GLN A 1 173 ? -0.548 8.517 6.202 1.00 95.81 173 GLN A CA 1
ATOM 1393 C C . GLN A 1 173 ? -0.786 8.824 4.722 1.00 95.81 173 GLN A C 1
ATOM 1395 O O . GLN A 1 173 ? -0.555 7.950 3.888 1.00 95.81 173 GLN A O 1
ATOM 1400 N N . PHE A 1 174 ? -1.201 10.044 4.376 1.00 97.69 174 PHE A N 1
ATOM 1401 C CA . PHE A 1 174 ? -1.386 10.455 2.984 1.00 97.69 174 PHE A CA 1
ATOM 1402 C C . PHE A 1 174 ? -0.080 10.342 2.188 1.00 97.69 174 PHE A C 1
ATOM 1404 O O . PHE A 1 174 ? -0.042 9.662 1.165 1.00 97.69 174 PHE A O 1
ATOM 1411 N N . VAL A 1 175 ? 0.996 10.959 2.683 1.00 97.62 175 VAL A N 1
ATOM 1412 C CA . VAL A 1 175 ? 2.283 11.044 1.983 1.00 97.62 175 VAL A CA 1
ATOM 1413 C C . VAL A 1 175 ? 2.920 9.661 1.827 1.00 97.62 175 VAL A C 1
ATOM 1415 O O . VAL A 1 175 ? 3.280 9.281 0.714 1.00 97.62 175 VAL A O 1
ATOM 1418 N N . SER A 1 176 ? 2.994 8.857 2.895 1.00 96.44 176 SER A N 1
ATOM 1419 C CA . SER A 1 176 ? 3.575 7.510 2.810 1.00 96.44 176 SER A CA 1
ATOM 1420 C C . SER A 1 176 ? 2.765 6.571 1.921 1.00 96.44 176 SER A C 1
ATOM 1422 O O . SER A 1 176 ? 3.357 5.811 1.163 1.00 96.44 176 SER A O 1
ATOM 1424 N N . ASN A 1 177 ? 1.428 6.616 1.965 1.00 96.31 177 ASN A N 1
ATOM 1425 C CA . ASN A 1 177 ? 0.618 5.767 1.086 1.00 96.31 177 ASN A CA 1
ATOM 1426 C C . ASN A 1 177 ? 0.665 6.238 -0.371 1.00 96.31 177 ASN A C 1
ATOM 1428 O O . ASN A 1 177 ? 0.658 5.397 -1.266 1.00 96.31 177 ASN A O 1
ATOM 1432 N N . SER A 1 178 ? 0.746 7.550 -0.609 1.00 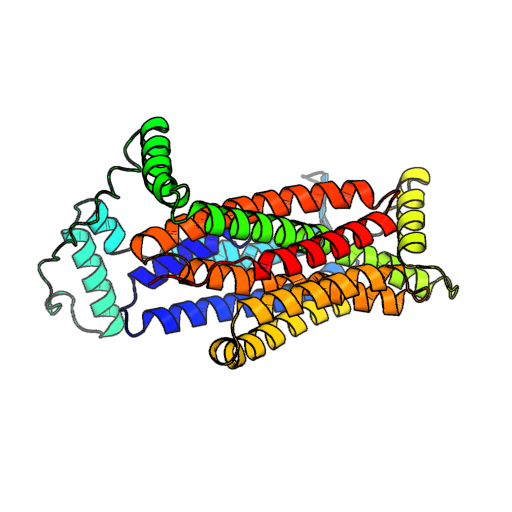96.88 178 SER A N 1
ATOM 1433 C CA . SER A 1 178 ? 0.939 8.115 -1.946 1.00 96.88 178 SER A CA 1
ATOM 1434 C C . SER A 1 178 ? 2.227 7.612 -2.577 1.00 96.88 178 SER A C 1
ATOM 1436 O O . SER A 1 178 ? 2.185 7.057 -3.670 1.00 96.88 178 SER A O 1
ATOM 1438 N N . THR A 1 179 ? 3.360 7.741 -1.884 1.00 96.69 179 THR A N 1
ATOM 1439 C CA . THR A 1 179 ? 4.647 7.246 -2.387 1.00 96.69 179 THR A CA 1
ATOM 1440 C C . THR A 1 179 ? 4.657 5.727 -2.512 1.00 96.69 179 THR A C 1
ATOM 1442 O O . THR A 1 179 ? 5.007 5.220 -3.571 1.00 96.69 179 THR A O 1
ATOM 1445 N N . ASN A 1 180 ? 4.213 4.992 -1.489 1.00 95.88 180 ASN A N 1
ATOM 1446 C CA . ASN A 1 180 ? 4.261 3.532 -1.507 1.00 95.88 180 ASN A CA 1
ATOM 1447 C C . ASN A 1 180 ? 3.402 2.941 -2.633 1.00 95.88 180 ASN A C 1
ATOM 1449 O O . ASN A 1 180 ? 3.926 2.264 -3.506 1.00 95.88 180 ASN A O 1
ATOM 1453 N N . PHE A 1 181 ? 2.093 3.215 -2.658 1.00 95.06 181 PHE A N 1
ATOM 1454 C CA . PHE A 1 181 ? 1.205 2.639 -3.676 1.00 95.06 181 PHE A CA 1
ATOM 1455 C C . PHE A 1 181 ? 1.392 3.279 -5.049 1.00 95.06 181 PHE A C 1
ATOM 1457 O O . PHE A 1 181 ? 1.271 2.589 -6.059 1.00 95.06 181 PHE A O 1
ATOM 1464 N N . GLY A 1 182 ? 1.680 4.582 -5.084 1.00 95.06 182 GLY A N 1
ATOM 1465 C CA . GLY A 1 182 ? 1.898 5.305 -6.326 1.00 95.06 182 GLY A CA 1
ATOM 1466 C C . GLY A 1 182 ? 3.132 4.821 -7.069 1.00 95.06 182 GLY A C 1
ATOM 1467 O O . GLY A 1 182 ? 3.051 4.611 -8.269 1.00 95.06 182 GLY A O 1
ATOM 1468 N N . MET A 1 183 ? 4.229 4.548 -6.358 1.00 95.38 183 MET A N 1
ATOM 1469 C CA . MET A 1 183 ? 5.428 3.981 -6.968 1.00 95.38 183 MET A CA 1
ATOM 1470 C C . MET A 1 183 ? 5.319 2.460 -7.145 1.00 95.38 183 MET A C 1
ATOM 1472 O O . MET A 1 183 ? 5.818 1.943 -8.133 1.00 95.38 183 MET A O 1
ATOM 1476 N N . PHE A 1 184 ? 4.653 1.721 -6.250 1.00 95.06 184 PHE A N 1
ATOM 1477 C CA . PHE A 1 184 ? 4.518 0.260 -6.371 1.00 95.06 184 PHE A CA 1
ATOM 1478 C C . PHE A 1 184 ? 3.744 -0.167 -7.625 1.00 95.06 184 PHE A C 1
ATOM 1480 O O . PHE A 1 184 ? 4.078 -1.181 -8.227 1.00 95.06 184 PHE A O 1
ATOM 1487 N N . LEU A 1 185 ? 2.731 0.603 -8.045 1.00 94.56 185 LEU A N 1
ATOM 1488 C CA . LEU A 1 185 ? 1.916 0.270 -9.220 1.00 94.56 185 LEU A CA 1
ATOM 1489 C C . LEU A 1 185 ? 2.753 0.104 -10.500 1.00 94.56 185 LEU A C 1
ATOM 1491 O O . LEU A 1 185 ? 2.466 -0.781 -11.300 1.00 94.56 185 LEU A O 1
ATOM 1495 N N . PHE A 1 186 ? 3.787 0.929 -10.666 1.00 94.00 186 PHE A N 1
ATOM 1496 C CA . PHE A 1 186 ? 4.659 0.942 -11.846 1.00 94.00 186 PHE A CA 1
ATOM 1497 C C . PHE A 1 186 ? 5.922 0.093 -11.667 1.00 94.00 186 PHE A C 1
ATOM 1499 O O . PHE A 1 186 ? 6.713 -0.040 -12.596 1.00 94.00 186 PHE A O 1
ATOM 1506 N N . PHE A 1 187 ? 6.114 -0.510 -10.490 1.00 94.56 187 PHE A N 1
ATOM 1507 C CA . PHE A 1 187 ? 7.327 -1.259 -10.173 1.00 94.56 187 PHE A CA 1
ATOM 1508 C C . PHE A 1 187 ? 7.592 -2.419 -11.138 1.00 94.56 187 PHE A C 1
ATOM 1510 O O . PHE A 1 187 ? 8.702 -2.473 -11.670 1.00 94.56 187 PHE A O 1
ATOM 1517 N N . PRO A 1 188 ? 6.620 -3.308 -11.439 1.00 92.38 188 PRO A N 1
ATOM 1518 C CA . PRO A 1 188 ? 6.870 -4.404 -12.370 1.00 92.38 188 PRO A CA 1
ATOM 1519 C C . PRO A 1 188 ? 7.230 -3.913 -13.774 1.00 92.38 188 PRO A C 1
ATOM 1521 O O . PRO A 1 188 ? 8.089 -4.501 -14.417 1.00 92.38 188 PRO A O 1
ATOM 1524 N N . ASP A 1 189 ? 6.611 -2.826 -14.234 1.00 91.56 189 ASP A N 1
ATOM 1525 C CA . ASP A 1 189 ? 6.809 -2.294 -15.585 1.00 91.56 189 ASP A CA 1
ATOM 1526 C C . ASP A 1 189 ? 8.187 -1.631 -15.759 1.00 91.56 189 ASP A C 1
ATOM 1528 O O . ASP A 1 189 ? 8.905 -1.890 -16.728 1.00 91.56 189 ASP A O 1
ATOM 1532 N N . ILE A 1 190 ? 8.616 -0.849 -14.761 1.00 94.00 190 ILE A N 1
ATOM 1533 C CA . ILE A 1 190 ? 9.956 -0.245 -14.725 1.00 94.00 190 ILE A CA 1
ATOM 1534 C C . ILE A 1 190 ? 11.033 -1.330 -14.650 1.00 94.00 190 ILE A C 1
ATOM 1536 O O . ILE A 1 190 ? 11.993 -1.290 -15.419 1.00 94.00 190 ILE A O 1
ATOM 1540 N N . VAL A 1 191 ? 10.876 -2.316 -13.755 1.00 94.31 191 VAL A N 1
ATOM 1541 C CA . VAL A 1 191 ? 11.815 -3.445 -13.651 1.00 94.31 191 VAL A CA 1
ATOM 1542 C C . VAL A 1 191 ? 11.891 -4.184 -14.985 1.00 94.31 191 VAL A C 1
ATOM 1544 O O . VAL A 1 191 ? 12.987 -4.408 -15.491 1.00 94.31 191 VAL A O 1
ATOM 1547 N N . ASN A 1 192 ? 10.745 -4.494 -15.593 1.00 92.31 192 ASN A N 1
ATOM 1548 C CA . ASN A 1 192 ? 10.689 -5.201 -16.865 1.00 92.31 192 ASN A CA 1
ATOM 1549 C C . ASN A 1 192 ? 11.386 -4.434 -17.994 1.00 92.31 192 ASN A C 1
ATOM 1551 O O . ASN A 1 192 ? 12.158 -5.021 -18.749 1.00 92.31 192 ASN A O 1
ATOM 1555 N N . SER A 1 193 ? 11.150 -3.124 -18.086 1.00 90.81 193 SER A N 1
ATOM 1556 C CA . SER A 1 193 ? 11.775 -2.252 -19.088 1.00 90.81 193 SER A CA 1
ATOM 1557 C C . SER A 1 193 ? 13.298 -2.247 -18.964 1.00 90.81 193 SER A C 1
ATOM 1559 O O . SER A 1 193 ? 14.011 -2.388 -19.957 1.00 90.81 193 SER A O 1
ATOM 1561 N N . VAL A 1 194 ? 13.801 -2.133 -17.734 1.00 92.12 194 VAL A N 1
ATOM 1562 C CA . VAL A 1 194 ? 15.240 -2.140 -17.447 1.00 92.12 194 VAL A CA 1
ATOM 1563 C C . VAL A 1 194 ? 15.865 -3.496 -17.748 1.00 92.12 194 VAL A C 1
ATOM 1565 O O . VAL A 1 194 ? 16.909 -3.567 -18.389 1.00 92.12 194 VAL A O 1
ATOM 1568 N N . GLU A 1 195 ? 15.237 -4.578 -17.303 1.00 91.31 195 GLU A N 1
ATOM 1569 C CA . GLU A 1 195 ? 15.764 -5.933 -17.465 1.00 91.31 195 GLU A CA 1
ATOM 1570 C C . GLU A 1 195 ? 15.764 -6.376 -18.932 1.00 91.31 195 GLU A C 1
ATOM 1572 O O . GLU A 1 195 ? 16.747 -6.956 -19.399 1.00 91.31 195 GLU A O 1
ATOM 1577 N N . THR A 1 196 ? 14.719 -6.018 -19.684 1.00 88.81 196 THR A N 1
ATOM 1578 C CA . THR A 1 196 ? 14.653 -6.247 -21.135 1.00 88.81 196 THR A CA 1
ATOM 1579 C C . THR A 1 196 ? 15.779 -5.495 -21.845 1.00 88.81 196 THR A C 1
ATOM 1581 O O . THR A 1 196 ? 16.521 -6.088 -22.629 1.00 88.81 196 THR A O 1
ATOM 1584 N N . TYR A 1 197 ? 15.972 -4.212 -21.512 1.00 88.25 197 TYR A N 1
ATOM 1585 C CA . TYR A 1 197 ? 17.043 -3.397 -22.087 1.00 88.25 197 TYR A CA 1
ATOM 1586 C C . TYR A 1 197 ? 18.432 -3.968 -21.783 1.00 88.25 197 TYR A C 1
ATOM 1588 O O . TYR A 1 197 ? 19.264 -4.072 -22.680 1.00 88.25 197 TYR A O 1
ATOM 1596 N N . LEU A 1 198 ? 18.678 -4.397 -20.541 1.00 88.75 198 LEU A N 1
ATOM 1597 C CA . LEU A 1 198 ? 19.964 -4.963 -20.124 1.00 88.75 198 LEU A CA 1
ATOM 1598 C C . LEU A 1 198 ? 20.310 -6.283 -20.824 1.00 88.75 198 LEU A C 1
ATOM 1600 O O . LEU A 1 198 ? 21.492 -6.610 -20.939 1.00 88.75 198 LEU A O 1
ATOM 1604 N N . LYS A 1 199 ? 19.310 -7.047 -21.276 1.00 85.38 199 LYS A N 1
ATOM 1605 C CA . LYS A 1 199 ? 19.529 -8.247 -22.095 1.00 85.38 199 LYS A CA 1
ATOM 1606 C C . LYS A 1 199 ? 19.855 -7.911 -23.549 1.00 85.38 199 LYS A C 1
ATOM 1608 O O . LYS A 1 199 ? 20.636 -8.639 -24.157 1.00 85.38 199 LYS A O 1
ATOM 1613 N N . SER A 1 200 ? 19.267 -6.848 -24.104 1.00 84.00 200 SER A N 1
ATOM 1614 C CA . SER A 1 200 ? 19.412 -6.495 -25.522 1.00 84.00 200 SER A CA 1
ATOM 1615 C C . SER A 1 200 ? 20.586 -5.557 -25.818 1.00 84.00 200 SER A C 1
ATOM 1617 O O . SER A 1 200 ? 21.280 -5.754 -26.808 1.00 84.00 200 SER A O 1
ATOM 1619 N N . ASN A 1 201 ? 20.823 -4.550 -24.974 1.00 72.62 201 ASN A N 1
ATOM 1620 C CA . ASN A 1 201 ? 21.829 -3.507 -25.163 1.00 72.62 201 ASN A CA 1
ATOM 1621 C C . ASN A 1 201 ? 22.643 -3.348 -23.870 1.00 72.62 201 ASN A C 1
ATOM 1623 O O . ASN A 1 201 ? 22.166 -2.817 -22.873 1.00 72.62 201 ASN A O 1
ATOM 1627 N N . GLY A 1 202 ? 23.900 -3.794 -23.874 1.00 65.94 202 GLY A N 1
ATOM 1628 C CA . GLY A 1 202 ? 24.794 -3.739 -22.707 1.00 65.94 202 GLY A CA 1
ATOM 1629 C C . GLY A 1 202 ? 25.334 -2.345 -22.341 1.00 65.94 202 GLY A C 1
ATOM 1630 O O . GLY A 1 202 ? 26.406 -2.266 -21.744 1.00 65.94 202 GLY A O 1
ATOM 1631 N N . SER A 1 203 ? 24.670 -1.250 -22.729 1.00 63.47 203 SER A N 1
ATOM 1632 C CA . SER A 1 203 ? 25.139 0.125 -22.497 1.00 63.47 203 SER A CA 1
ATOM 1633 C C . SER A 1 203 ? 24.699 0.708 -21.147 1.00 63.47 203 SER A C 1
ATOM 1635 O O . SER A 1 203 ? 23.600 0.459 -20.658 1.00 63.47 203 SER A O 1
ATOM 1637 N N . SER A 1 204 ? 25.578 1.524 -20.558 1.00 62.81 204 SER A N 1
ATOM 1638 C CA . SER A 1 204 ? 25.420 2.169 -19.247 1.00 62.81 204 SER A CA 1
ATOM 1639 C C . SER A 1 204 ? 24.544 3.429 -19.308 1.00 62.81 204 SER A C 1
ATOM 1641 O O . SER A 1 204 ? 25.059 4.542 -19.215 1.00 62.81 204 SER A O 1
ATOM 1643 N N . THR A 1 205 ? 23.233 3.268 -19.475 1.00 83.00 205 THR A N 1
ATOM 1644 C CA . THR A 1 205 ? 22.244 4.354 -19.328 1.00 83.00 205 THR A CA 1
ATOM 1645 C C . THR A 1 205 ? 21.478 4.228 -18.016 1.00 83.00 205 THR A C 1
ATOM 1647 O O . THR A 1 205 ? 21.353 3.136 -17.452 1.00 83.00 205 THR A O 1
ATOM 1650 N N . SER A 1 206 ? 20.954 5.346 -17.514 1.00 91.75 206 SER A N 1
ATOM 1651 C CA . SER A 1 206 ? 20.204 5.357 -16.256 1.00 91.75 206 SER A CA 1
ATOM 1652 C C . SER A 1 206 ? 18.844 4.658 -16.393 1.00 91.75 206 SER A C 1
ATOM 1654 O O . SER A 1 206 ? 18.263 4.576 -17.475 1.00 91.75 206 SER A O 1
ATOM 1656 N N . MET A 1 207 ? 18.298 4.180 -15.270 1.00 94.19 207 MET A N 1
ATOM 1657 C CA . MET A 1 207 ? 16.986 3.515 -15.215 1.00 94.19 207 MET A CA 1
ATOM 1658 C C . MET A 1 207 ? 15.864 4.349 -15.854 1.00 94.19 207 MET A C 1
ATOM 1660 O O . MET A 1 207 ? 15.043 3.817 -16.598 1.00 94.19 207 MET A O 1
ATOM 1664 N N . CYS A 1 208 ? 15.815 5.648 -15.556 1.00 94.31 208 CYS A N 1
ATOM 1665 C CA . CYS A 1 208 ? 14.751 6.518 -16.046 1.00 94.31 208 CYS A CA 1
ATOM 1666 C C . CYS A 1 208 ? 14.889 6.852 -17.532 1.00 94.31 208 CYS A C 1
ATOM 1668 O O . CYS A 1 208 ? 13.870 6.942 -18.205 1.00 94.31 208 CYS A O 1
ATOM 1670 N N . GLU A 1 209 ? 16.108 6.969 -18.065 1.00 92.12 209 GLU A N 1
ATOM 1671 C CA . GLU A 1 209 ? 16.309 7.124 -19.514 1.00 92.12 209 GLU A CA 1
ATOM 1672 C C . GLU A 1 209 ? 15.799 5.894 -20.270 1.00 92.12 209 GLU A C 1
ATOM 1674 O O . GLU A 1 209 ? 15.074 6.037 -21.253 1.00 92.12 209 GLU A O 1
ATOM 1679 N N . ILE A 1 210 ? 16.115 4.690 -19.771 1.00 91.69 210 ILE A N 1
ATOM 1680 C CA . ILE A 1 210 ? 15.620 3.430 -20.344 1.00 91.69 210 ILE A CA 1
ATOM 1681 C C . ILE A 1 210 ? 14.086 3.414 -20.346 1.00 91.69 210 ILE A C 1
ATOM 1683 O O . ILE A 1 210 ? 13.460 3.088 -21.355 1.00 91.69 210 ILE A O 1
ATOM 1687 N N . TYR A 1 211 ? 13.475 3.776 -19.218 1.00 92.19 211 TYR A N 1
ATOM 1688 C CA . TYR A 1 211 ? 12.026 3.720 -19.062 1.00 92.19 211 TYR A CA 1
ATOM 1689 C C . TYR A 1 211 ? 11.289 4.776 -19.904 1.00 92.19 211 TYR A C 1
ATOM 1691 O O . TYR A 1 211 ? 10.325 4.444 -20.592 1.00 92.19 211 TYR A O 1
ATOM 1699 N N . GLU A 1 212 ? 11.764 6.025 -19.925 1.00 91.44 212 GLU A N 1
ATOM 1700 C CA . GLU A 1 212 ? 11.182 7.095 -20.749 1.00 91.44 212 GLU A CA 1
ATOM 1701 C C . GLU A 1 212 ? 11.302 6.788 -22.248 1.00 91.44 212 GLU A C 1
ATOM 1703 O O . GLU A 1 212 ? 10.358 7.025 -23.006 1.00 91.44 212 GLU A O 1
ATOM 1708 N N . GLN A 1 213 ? 12.432 6.221 -22.688 1.00 88.00 213 GLN A N 1
ATOM 1709 C CA . GLN A 1 213 ? 12.609 5.798 -24.076 1.00 88.00 213 GLN A CA 1
ATOM 1710 C C . GLN A 1 213 ? 11.631 4.678 -24.452 1.00 88.00 213 GLN A C 1
ATOM 1712 O O . GLN A 1 213 ? 10.999 4.759 -25.505 1.00 88.00 213 GLN A O 1
ATOM 1717 N N . ASN A 1 214 ? 11.464 3.670 -23.588 1.00 86.94 214 ASN A N 1
ATOM 1718 C CA . ASN A 1 214 ? 10.515 2.583 -23.829 1.00 86.94 214 ASN A CA 1
ATOM 1719 C C . ASN A 1 214 ? 9.080 3.117 -23.977 1.00 86.94 214 ASN A C 1
ATOM 1721 O O . ASN A 1 214 ? 8.409 2.838 -24.970 1.00 86.94 214 ASN A O 1
ATOM 1725 N N . LEU A 1 215 ? 8.640 3.976 -23.051 1.00 84.75 215 LEU A N 1
ATOM 1726 C CA . LEU A 1 215 ? 7.311 4.587 -23.118 1.00 84.75 215 LEU A CA 1
ATOM 1727 C C . LEU A 1 215 ? 7.109 5.375 -24.419 1.00 84.75 215 LEU A C 1
ATOM 1729 O O . LEU A 1 215 ? 6.079 5.217 -25.073 1.00 84.75 215 LEU A O 1
ATOM 1733 N N . ARG A 1 216 ? 8.088 6.187 -24.840 1.00 82.88 216 ARG A N 1
ATOM 1734 C CA . ARG A 1 216 ? 7.998 6.954 -26.097 1.00 82.88 216 ARG A CA 1
ATOM 1735 C C . ARG A 1 216 ? 7.855 6.060 -27.325 1.00 82.88 216 ARG A C 1
ATOM 1737 O O . ARG A 1 216 ? 7.049 6.379 -28.196 1.00 82.88 216 ARG A O 1
ATOM 1744 N N . ASN A 1 217 ? 8.592 4.954 -27.387 1.00 81.12 217 ASN A N 1
ATOM 1745 C CA . ASN A 1 217 ? 8.505 4.015 -28.505 1.00 81.12 217 ASN A CA 1
ATOM 1746 C C . ASN A 1 217 ? 7.114 3.370 -28.579 1.00 81.12 217 ASN A C 1
ATOM 1748 O O . ASN A 1 217 ? 6.513 3.332 -29.649 1.00 81.12 217 ASN A O 1
ATOM 1752 N N . VAL A 1 218 ? 6.556 2.957 -27.436 1.00 79.31 218 VAL A N 1
ATOM 1753 C CA . VAL A 1 218 ? 5.198 2.392 -27.365 1.00 79.31 218 VAL A CA 1
ATOM 1754 C C . VAL A 1 218 ? 4.142 3.393 -27.854 1.00 79.31 218 VAL A C 1
ATOM 1756 O O . VAL A 1 218 ? 3.246 3.012 -28.604 1.00 79.31 218 VAL A O 1
ATOM 1759 N N . TYR A 1 219 ? 4.250 4.674 -27.480 1.00 76.81 219 TYR A N 1
ATOM 1760 C CA . TYR A 1 219 ? 3.297 5.703 -27.920 1.00 76.81 219 TYR A CA 1
ATOM 1761 C C . TYR A 1 219 ? 3.440 6.093 -29.399 1.00 76.81 219 TYR A C 1
ATOM 1763 O O . TYR A 1 219 ? 2.436 6.419 -30.029 1.00 76.81 219 TYR A O 1
ATOM 1771 N N . ASN A 1 220 ? 4.657 6.079 -29.951 1.00 78.50 220 ASN A N 1
ATOM 1772 C CA . ASN A 1 220 ? 4.924 6.602 -31.294 1.00 78.50 220 ASN A CA 1
ATOM 1773 C C . ASN A 1 220 ? 4.871 5.539 -32.399 1.00 78.50 220 ASN A C 1
ATOM 1775 O O . ASN A 1 220 ? 4.452 5.846 -33.512 1.00 78.50 220 ASN A O 1
ATOM 1779 N N . GLU A 1 221 ? 5.304 4.308 -32.127 1.00 66.31 221 GLU A N 1
ATOM 1780 C CA . GLU A 1 221 ? 5.568 3.315 -33.179 1.00 66.31 221 GLU A CA 1
ATOM 1781 C C . GLU A 1 221 ? 4.471 2.250 -33.327 1.00 66.31 221 GLU A C 1
ATOM 1783 O O . GLU A 1 221 ? 4.615 1.343 -34.139 1.00 66.31 221 GLU A O 1
ATOM 1788 N N . SER A 1 222 ? 3.343 2.364 -32.607 1.00 61.34 222 SER A N 1
ATOM 1789 C CA . SER A 1 222 ? 2.241 1.378 -32.661 1.00 61.34 222 SER A CA 1
ATOM 1790 C C . SER A 1 222 ? 2.737 -0.069 -32.505 1.00 61.34 222 SER A C 1
ATOM 1792 O O . SER A 1 222 ? 2.223 -0.981 -33.152 1.00 61.34 222 SER A O 1
ATOM 1794 N N . ILE A 1 223 ? 3.786 -0.264 -31.699 1.00 62.25 223 ILE A N 1
ATOM 1795 C CA . ILE A 1 223 ? 4.436 -1.562 -31.528 1.00 62.25 223 ILE A CA 1
ATOM 1796 C C . ILE A 1 223 ? 3.419 -2.521 -30.913 1.00 62.25 223 ILE A C 1
ATOM 1798 O O . ILE A 1 223 ? 2.744 -2.175 -29.940 1.00 62.25 223 ILE A O 1
ATOM 1802 N N . ASP A 1 224 ? 3.336 -3.736 -31.457 1.00 58.84 224 ASP A N 1
ATOM 1803 C CA . ASP A 1 224 ? 2.581 -4.819 -30.836 1.00 58.84 224 ASP A CA 1
ATOM 1804 C C . ASP A 1 224 ? 3.109 -5.042 -29.411 1.00 58.84 224 ASP A C 1
ATOM 1806 O O . ASP A 1 224 ? 4.223 -5.527 -29.199 1.00 58.84 224 ASP A O 1
ATOM 1810 N N . CYS A 1 225 ? 2.305 -4.665 -28.414 1.00 64.62 225 CYS A N 1
ATOM 1811 C CA . CYS A 1 225 ? 2.612 -4.896 -27.008 1.00 64.62 225 CYS A CA 1
ATOM 1812 C C . CYS A 1 225 ? 2.681 -6.402 -26.747 1.00 64.62 225 CYS A C 1
ATOM 1814 O O . CYS A 1 225 ? 1.653 -7.053 -26.556 1.00 64.62 225 CYS A O 1
ATOM 1816 N N . VAL A 1 226 ? 3.893 -6.956 -26.696 1.00 67.62 226 VAL A N 1
ATOM 1817 C CA . VAL A 1 226 ? 4.118 -8.336 -26.262 1.00 67.62 226 VAL A CA 1
ATOM 1818 C C . VAL A 1 226 ? 3.933 -8.382 -24.742 1.00 67.62 226 VAL A C 1
ATOM 1820 O O . VAL A 1 226 ? 4.740 -7.804 -24.014 1.00 67.62 226 VAL A O 1
ATOM 1823 N N . PRO A 1 227 ? 2.903 -9.065 -24.211 1.00 66.69 227 PRO A N 1
ATOM 1824 C CA . PRO A 1 227 ? 2.581 -9.050 -22.785 1.00 66.69 227 PRO A CA 1
ATOM 1825 C C . PRO A 1 227 ? 3.476 -10.013 -21.985 1.00 66.69 227 PRO A C 1
ATOM 1827 O O . PRO A 1 227 ? 2.996 -10.712 -21.091 1.00 66.69 227 PRO A O 1
ATOM 1830 N N . LYS A 1 228 ? 4.765 -10.103 -22.333 1.00 77.38 228 LYS A N 1
ATOM 1831 C CA . LYS A 1 228 ? 5.714 -11.027 -21.715 1.00 77.38 228 LYS A CA 1
ATOM 1832 C C . LYS A 1 228 ? 6.594 -10.275 -20.730 1.00 77.38 228 LYS A C 1
ATOM 1834 O O . LYS A 1 228 ? 7.237 -9.289 -21.075 1.00 77.38 228 LYS A O 1
ATOM 1839 N N . LEU A 1 229 ? 6.579 -10.755 -19.493 1.00 81.88 229 LEU A N 1
ATOM 1840 C CA . LEU A 1 229 ? 7.401 -10.233 -18.412 1.00 81.88 229 LEU A CA 1
ATOM 1841 C C . LEU A 1 229 ? 8.672 -11.064 -18.282 1.00 81.88 229 LEU A C 1
ATOM 1843 O O . LEU A 1 229 ? 8.630 -12.293 -18.367 1.00 81.88 229 LEU A O 1
ATOM 1847 N N . GLU A 1 230 ? 9.778 -10.384 -18.020 1.00 85.69 230 GLU A N 1
ATOM 1848 C CA . GLU A 1 230 ? 11.057 -10.999 -17.706 1.00 85.69 230 GLU A CA 1
ATOM 1849 C C . GLU A 1 230 ? 11.008 -11.776 -16.384 1.00 85.69 230 GLU A C 1
ATOM 1851 O O . GLU A 1 230 ? 10.369 -11.361 -15.412 1.00 85.69 230 GLU A O 1
ATOM 1856 N N . ASP A 1 231 ? 11.730 -12.901 -16.320 1.00 85.06 231 ASP A N 1
ATOM 1857 C CA . ASP A 1 231 ? 11.804 -13.736 -15.110 1.00 85.06 231 ASP A CA 1
ATOM 1858 C C . ASP A 1 231 ? 12.332 -12.943 -13.902 1.00 85.06 231 ASP A C 1
ATOM 1860 O O . ASP A 1 231 ? 11.890 -13.143 -12.765 1.00 85.06 231 ASP A O 1
ATOM 1864 N N . SER A 1 232 ? 13.239 -11.993 -14.147 1.00 86.38 232 SER A N 1
ATOM 1865 C CA . SER A 1 232 ? 13.756 -11.091 -13.122 1.00 86.38 232 SER A CA 1
ATOM 1866 C C . SER A 1 232 ? 12.660 -10.203 -12.532 1.00 86.38 232 SER A C 1
ATOM 1868 O O . SER A 1 232 ? 12.654 -9.998 -11.320 1.00 86.38 232 SER A O 1
ATOM 1870 N N . THR A 1 233 ? 11.665 -9.767 -13.308 1.00 89.44 233 THR A N 1
ATOM 1871 C CA . THR A 1 233 ? 10.533 -8.967 -12.810 1.00 89.44 233 THR A CA 1
ATOM 1872 C C . THR A 1 233 ? 9.725 -9.707 -11.741 1.00 89.44 233 THR A C 1
ATOM 1874 O O . THR A 1 233 ? 9.375 -9.137 -10.697 1.00 89.44 233 THR A O 1
ATOM 1877 N N . PHE A 1 234 ? 9.476 -11.003 -11.949 1.00 91.06 234 PHE A N 1
ATOM 1878 C CA . PHE A 1 234 ? 8.837 -11.850 -10.940 1.00 91.06 234 PHE A CA 1
ATOM 1879 C C . PHE A 1 234 ? 9.738 -12.046 -9.718 1.00 91.06 234 PHE A C 1
ATOM 1881 O O . PHE A 1 234 ? 9.249 -11.979 -8.589 1.00 91.06 234 PHE A O 1
ATOM 1888 N N . ALA A 1 235 ? 11.046 -12.230 -9.923 1.00 91.38 235 ALA A N 1
ATOM 1889 C CA . ALA A 1 235 ? 12.010 -12.380 -8.837 1.00 91.38 235 ALA A CA 1
ATOM 1890 C C . ALA A 1 235 ? 12.108 -11.120 -7.957 1.00 91.38 235 ALA A C 1
ATOM 1892 O O . ALA A 1 235 ? 12.100 -11.239 -6.731 1.00 91.38 235 ALA A O 1
ATOM 1893 N N . TYR A 1 236 ? 12.129 -9.920 -8.545 1.00 92.12 236 TYR A N 1
ATOM 1894 C CA . TYR A 1 236 ? 12.101 -8.645 -7.818 1.00 92.12 236 TYR A CA 1
ATOM 1895 C C . TYR A 1 236 ? 10.807 -8.488 -7.008 1.00 92.12 236 TYR A C 1
ATOM 1897 O O . TYR A 1 236 ? 10.855 -8.154 -5.823 1.00 92.12 236 TYR A O 1
ATOM 1905 N N . SER A 1 237 ? 9.656 -8.802 -7.612 1.00 91.88 237 SER A N 1
ATOM 1906 C CA . SER A 1 237 ? 8.353 -8.744 -6.935 1.00 91.88 237 SER A CA 1
ATOM 1907 C C . SER A 1 237 ? 8.267 -9.730 -5.763 1.00 91.88 237 SER A C 1
ATOM 1909 O O . SER A 1 237 ? 7.823 -9.369 -4.675 1.00 91.88 237 SER A O 1
ATOM 1911 N N . LEU A 1 238 ? 8.749 -10.962 -5.949 1.00 92.75 238 LEU A N 1
ATOM 1912 C CA . LEU A 1 238 ? 8.819 -11.968 -4.888 1.00 92.75 238 LEU A CA 1
ATOM 1913 C C . LEU A 1 238 ? 9.792 -11.554 -3.775 1.00 92.75 238 LEU A C 1
ATOM 1915 O O . LEU A 1 238 ? 9.482 -11.706 -2.594 1.00 92.75 238 LEU A O 1
ATOM 1919 N N . SER A 1 239 ? 10.950 -11.002 -4.141 1.00 92.19 239 SER A N 1
ATOM 1920 C CA . SER A 1 239 ? 11.958 -10.531 -3.184 1.00 92.19 239 SER A CA 1
ATOM 1921 C C . SER A 1 239 ? 11.401 -9.426 -2.292 1.00 92.19 239 SER A C 1
ATOM 1923 O O . SER A 1 239 ? 11.602 -9.465 -1.080 1.00 92.19 239 SER A O 1
ATOM 1925 N N . LEU A 1 240 ? 10.649 -8.482 -2.862 1.00 92.25 240 LEU A N 1
ATOM 1926 C CA . LEU A 1 240 ? 9.991 -7.417 -2.109 1.00 92.25 240 LEU A CA 1
ATOM 1927 C C . LEU A 1 240 ? 9.009 -7.978 -1.065 1.00 92.25 240 LEU A C 1
ATOM 1929 O O . LEU A 1 240 ? 9.064 -7.574 0.096 1.00 92.25 240 LEU A O 1
ATOM 1933 N N . GLU A 1 241 ? 8.168 -8.948 -1.435 1.00 91.56 241 GLU A N 1
ATOM 1934 C CA . GLU A 1 241 ? 7.225 -9.596 -0.507 1.00 91.56 241 GLU A CA 1
ATOM 1935 C C . GLU A 1 241 ? 7.939 -10.379 0.610 1.00 91.56 241 GLU A C 1
ATOM 1937 O O . GLU A 1 241 ? 7.538 -10.320 1.775 1.00 91.56 241 GLU A O 1
ATOM 1942 N N . ILE A 1 242 ? 9.041 -11.068 0.293 1.00 91.94 242 ILE A N 1
ATOM 1943 C CA . ILE A 1 242 ? 9.865 -11.770 1.291 1.00 91.94 242 ILE A CA 1
ATOM 1944 C C . ILE A 1 242 ? 10.516 -10.772 2.258 1.00 91.94 242 ILE A C 1
ATOM 1946 O O . ILE A 1 242 ? 10.487 -10.988 3.473 1.00 91.94 242 ILE A O 1
ATOM 1950 N N . ILE A 1 243 ? 11.070 -9.665 1.747 1.00 92.62 243 ILE A N 1
ATOM 1951 C CA . ILE A 1 243 ? 11.640 -8.594 2.576 1.00 92.62 243 ILE A CA 1
ATOM 1952 C C . ILE A 1 243 ? 10.563 -8.034 3.505 1.00 92.62 243 ILE A C 1
ATOM 1954 O O . ILE A 1 243 ? 10.819 -7.885 4.700 1.00 92.62 243 ILE A O 1
ATOM 1958 N N . TYR A 1 244 ? 9.352 -7.787 2.996 1.00 90.31 244 TYR A N 1
ATOM 1959 C CA . TYR A 1 244 ? 8.212 -7.360 3.804 1.00 90.31 244 TYR A CA 1
ATOM 1960 C C . TYR A 1 244 ? 7.882 -8.348 4.921 1.00 90.31 244 TYR A C 1
ATOM 1962 O O . TYR A 1 244 ? 7.791 -7.955 6.086 1.00 90.31 244 TYR A O 1
ATOM 1970 N N . PHE A 1 245 ? 7.755 -9.633 4.600 1.00 87.56 245 PHE A N 1
ATOM 1971 C CA . PHE A 1 245 ? 7.458 -10.672 5.582 1.00 87.56 245 PHE A CA 1
ATOM 1972 C C . PHE A 1 245 ? 8.515 -10.737 6.697 1.00 87.56 245 PHE A C 1
ATOM 1974 O O . PHE A 1 245 ? 8.181 -10.647 7.883 1.00 87.56 245 PHE A O 1
ATOM 1981 N N . LEU A 1 246 ? 9.798 -10.824 6.332 1.00 89.62 246 LEU A N 1
ATOM 1982 C CA . LEU A 1 246 ? 10.904 -10.885 7.291 1.00 89.62 246 LEU A CA 1
ATOM 1983 C C . LEU A 1 246 ? 11.021 -9.595 8.110 1.00 89.62 246 LEU A C 1
ATOM 1985 O O . LEU A 1 246 ? 11.199 -9.640 9.328 1.00 89.62 246 LEU A O 1
ATOM 1989 N N . GLY A 1 247 ? 10.872 -8.439 7.465 1.00 87.94 247 GLY A N 1
ATOM 1990 C CA . GLY A 1 247 ? 10.923 -7.144 8.131 1.00 87.94 247 GLY A CA 1
ATOM 1991 C C . GLY A 1 247 ? 9.783 -6.951 9.128 1.00 87.94 247 GLY A C 1
ATOM 1992 O O . GLY A 1 247 ? 10.020 -6.417 10.209 1.00 87.94 247 GLY A O 1
ATOM 1993 N N . PHE A 1 248 ? 8.571 -7.444 8.845 1.00 84.00 248 PHE A N 1
ATOM 1994 C CA . PHE A 1 248 ? 7.465 -7.400 9.807 1.00 84.00 248 PHE A CA 1
ATOM 1995 C C . PHE A 1 248 ? 7.709 -8.310 11.011 1.00 84.00 248 PHE A C 1
ATOM 1997 O O . PHE A 1 248 ? 7.419 -7.904 12.141 1.00 84.00 248 PHE A O 1
ATOM 2004 N N . LEU A 1 249 ? 8.287 -9.498 10.804 1.00 84.56 249 LEU A N 1
ATOM 2005 C CA . LEU A 1 249 ? 8.702 -10.370 11.904 1.00 84.56 249 LEU A CA 1
ATOM 2006 C C . LEU A 1 249 ? 9.733 -9.671 12.795 1.00 84.56 249 LEU A C 1
ATOM 2008 O O . LEU A 1 249 ? 9.523 -9.570 14.004 1.00 84.56 249 LEU A O 1
ATOM 2012 N N . LEU A 1 250 ? 10.792 -9.106 12.209 1.00 84.88 250 LEU A N 1
ATOM 2013 C CA . LEU A 1 250 ? 11.807 -8.356 12.952 1.00 84.88 250 LEU A CA 1
ATOM 2014 C C . LEU A 1 250 ? 11.194 -7.156 13.682 1.00 84.88 250 LEU A C 1
ATOM 2016 O O . LEU A 1 250 ? 11.395 -6.988 14.886 1.00 84.88 250 LEU A O 1
ATOM 2020 N N . LEU A 1 251 ? 10.378 -6.356 12.995 1.00 82.00 251 LEU A N 1
ATOM 2021 C CA . LEU A 1 251 ? 9.699 -5.210 13.587 1.00 82.00 251 LEU A CA 1
ATOM 2022 C C . LEU A 1 251 ? 8.857 -5.633 14.798 1.00 82.00 251 LEU A C 1
ATOM 2024 O O . LEU A 1 251 ? 8.932 -4.982 15.835 1.00 82.00 251 LEU A O 1
ATOM 2028 N N . SER A 1 252 ? 8.125 -6.749 14.724 1.00 79.88 252 SER A N 1
ATOM 2029 C CA . SER A 1 252 ? 7.303 -7.242 15.839 1.00 79.88 252 SER A CA 1
ATOM 2030 C C . SER A 1 252 ? 8.112 -7.565 17.108 1.00 79.88 252 SER A C 1
ATOM 2032 O O . SER A 1 252 ? 7.626 -7.343 18.221 1.00 79.88 252 SER A O 1
ATOM 2034 N N . LEU A 1 253 ? 9.366 -8.010 16.956 1.00 81.19 253 LEU A N 1
ATOM 2035 C CA . LEU A 1 253 ? 10.277 -8.319 18.063 1.00 81.19 253 LEU A CA 1
ATOM 2036 C C . LEU A 1 253 ? 10.903 -7.055 18.675 1.00 81.19 253 LEU A C 1
ATOM 2038 O O . LEU A 1 253 ? 11.087 -6.973 19.893 1.00 81.19 253 LEU A O 1
ATOM 2042 N N . TYR A 1 254 ? 11.221 -6.057 17.844 1.00 78.06 254 TYR A N 1
ATOM 2043 C CA . TYR A 1 254 ? 11.936 -4.843 18.260 1.00 78.06 254 TYR A CA 1
ATOM 2044 C C . TYR A 1 254 ? 11.026 -3.664 18.635 1.00 78.06 254 TYR A C 1
ATOM 2046 O O . TYR A 1 254 ? 11.445 -2.803 19.411 1.00 78.06 254 TYR A O 1
ATOM 2054 N N . ILE A 1 255 ? 9.775 -3.621 18.162 1.00 75.12 255 ILE A N 1
ATOM 2055 C CA . ILE A 1 255 ? 8.866 -2.472 18.345 1.00 75.12 255 ILE A CA 1
ATOM 2056 C C . ILE A 1 255 ? 8.550 -2.164 19.816 1.00 75.12 255 ILE A C 1
ATOM 2058 O O . ILE A 1 255 ? 8.218 -1.031 20.150 1.00 75.12 255 ILE A O 1
ATOM 2062 N N . LYS A 1 256 ? 8.681 -3.152 20.712 1.00 77.44 256 LYS A N 1
ATOM 2063 C CA . LYS A 1 256 ? 8.522 -2.963 22.165 1.00 77.44 256 LYS A CA 1
ATOM 2064 C C . LYS A 1 256 ? 9.770 -2.390 22.847 1.00 77.44 256 LYS A C 1
ATOM 2066 O O . LYS A 1 256 ? 9.666 -1.883 23.958 1.00 77.44 256 LYS A O 1
ATOM 2071 N N . LYS A 1 257 ? 10.942 -2.486 22.211 1.00 79.81 257 LYS A N 1
ATOM 2072 C CA . LYS A 1 257 ? 12.238 -2.064 22.771 1.00 79.81 257 LYS A CA 1
ATOM 2073 C C . LYS A 1 257 ? 12.638 -0.648 22.356 1.00 79.81 257 LYS A C 1
ATOM 2075 O O . LYS A 1 257 ? 13.465 -0.031 23.020 1.00 79.81 257 LYS A O 1
ATOM 2080 N N . VAL A 1 258 ? 12.070 -0.132 21.266 1.00 83.12 258 VAL A N 1
ATOM 2081 C CA . VAL A 1 258 ? 12.443 1.159 20.672 1.00 83.12 258 VAL A CA 1
ATOM 2082 C C . VAL A 1 258 ? 11.236 2.089 20.642 1.00 83.12 258 VAL A C 1
ATOM 2084 O O . VAL A 1 258 ? 10.112 1.674 20.370 1.00 83.12 258 VAL A O 1
ATOM 2087 N N . LYS A 1 259 ? 11.458 3.383 20.887 1.00 86.00 259 LYS A N 1
ATOM 2088 C CA . LYS A 1 259 ? 10.407 4.396 20.733 1.00 86.00 259 LYS A CA 1
ATOM 2089 C C . LYS A 1 259 ? 10.006 4.498 19.257 1.00 86.00 259 LYS A C 1
ATOM 2091 O O . LYS A 1 259 ? 10.814 4.903 18.420 1.00 86.00 259 LYS A O 1
ATOM 2096 N N . LYS A 1 260 ? 8.738 4.195 18.962 1.00 85.00 260 LYS A N 1
ATOM 2097 C CA . LYS A 1 260 ? 8.180 4.136 17.597 1.00 85.00 260 LYS A CA 1
ATOM 2098 C C . LYS A 1 260 ? 8.414 5.392 16.764 1.00 85.00 260 LYS A C 1
ATOM 2100 O O . LYS A 1 260 ? 8.635 5.274 15.571 1.00 85.00 260 LYS A O 1
ATOM 2105 N N . ILE A 1 261 ? 8.403 6.572 17.387 1.00 89.25 261 ILE A N 1
ATOM 2106 C CA . ILE A 1 261 ? 8.605 7.853 16.691 1.00 89.25 261 ILE A CA 1
ATOM 2107 C C . ILE A 1 261 ? 9.998 7.926 16.046 1.00 89.25 261 ILE A C 1
ATOM 2109 O O . ILE A 1 261 ? 10.109 8.277 14.874 1.00 89.25 261 ILE A O 1
ATOM 2113 N N . TYR A 1 262 ? 11.053 7.548 16.777 1.00 90.50 262 TYR A N 1
ATOM 2114 C CA . TYR A 1 262 ? 12.416 7.550 16.231 1.00 90.50 262 TYR A CA 1
ATOM 2115 C C . TYR A 1 262 ? 12.608 6.444 15.201 1.00 90.50 262 TYR A C 1
ATOM 2117 O O . TYR A 1 262 ? 13.238 6.673 14.176 1.00 90.50 262 TYR A O 1
ATOM 2125 N N . LEU A 1 263 ? 12.019 5.271 15.450 1.00 90.62 263 LEU A N 1
ATOM 2126 C CA . LEU A 1 263 ? 12.040 4.168 14.496 1.00 90.62 263 LEU A CA 1
ATOM 2127 C C . LEU A 1 263 ? 11.376 4.563 13.168 1.00 90.62 263 LEU A C 1
ATOM 2129 O O . LEU A 1 263 ? 11.961 4.351 12.113 1.00 90.62 263 LEU A O 1
ATOM 2133 N N . LEU A 1 264 ? 10.197 5.191 13.225 1.00 92.75 264 LEU A N 1
ATOM 2134 C CA . LEU A 1 264 ? 9.470 5.685 12.057 1.00 92.75 264 LEU A CA 1
ATOM 2135 C C . LEU A 1 264 ? 10.276 6.750 11.310 1.00 92.75 264 LEU A C 1
ATOM 2137 O O . LEU A 1 264 ? 10.435 6.654 10.099 1.00 92.75 264 LEU A O 1
ATOM 2141 N N . SER A 1 265 ? 10.797 7.747 12.028 1.00 95.44 265 SER A N 1
ATOM 2142 C CA . SER A 1 265 ? 11.561 8.843 11.427 1.00 95.44 265 SER A CA 1
ATOM 2143 C C . SER A 1 265 ? 12.835 8.344 10.735 1.00 95.44 265 SER A C 1
ATOM 2145 O O . SER A 1 265 ? 13.045 8.645 9.562 1.00 95.44 265 SER A O 1
ATOM 2147 N N . LEU A 1 266 ? 13.635 7.505 11.406 1.00 94.75 266 LEU A N 1
ATOM 2148 C CA . LEU A 1 266 ? 14.846 6.916 10.826 1.00 94.75 266 LEU A CA 1
ATOM 2149 C C . LEU A 1 266 ? 14.527 6.082 9.582 1.00 94.75 266 LEU A C 1
ATOM 2151 O O . LEU A 1 266 ? 15.212 6.183 8.567 1.00 94.75 266 LEU A O 1
ATOM 2155 N N . MET A 1 267 ? 13.471 5.274 9.657 1.00 94.19 267 MET A N 1
ATOM 2156 C CA . MET A 1 267 ? 13.068 4.409 8.559 1.00 94.19 267 MET A CA 1
ATOM 2157 C C . MET A 1 267 ? 12.602 5.221 7.342 1.00 94.19 267 MET A C 1
ATOM 2159 O O . MET A 1 267 ? 13.043 4.953 6.229 1.00 94.19 267 MET A O 1
ATOM 2163 N N . LEU A 1 268 ? 11.766 6.245 7.539 1.00 97.19 268 LEU A N 1
ATOM 2164 C CA . LEU A 1 268 ? 11.329 7.134 6.458 1.00 97.19 268 LEU A CA 1
ATOM 2165 C C . LEU A 1 268 ? 12.505 7.916 5.852 1.00 97.19 268 LEU A C 1
ATOM 2167 O O . LEU A 1 268 ? 12.559 8.086 4.637 1.00 97.19 268 LEU A O 1
ATOM 2171 N N . ALA A 1 269 ? 13.479 8.337 6.665 1.00 98.06 269 ALA A N 1
ATOM 2172 C CA . ALA A 1 269 ? 14.686 8.998 6.174 1.00 98.06 269 ALA A CA 1
ATOM 2173 C C . ALA A 1 269 ? 15.539 8.065 5.295 1.00 98.06 269 ALA A C 1
ATOM 2175 O O . ALA A 1 269 ? 15.960 8.460 4.206 1.00 98.06 269 ALA A O 1
ATOM 2176 N N . ALA A 1 270 ? 15.747 6.819 5.736 1.00 97.69 270 ALA A N 1
ATOM 2177 C CA . ALA A 1 270 ? 16.493 5.810 4.986 1.00 97.69 270 ALA A CA 1
ATOM 2178 C C . ALA A 1 270 ? 15.807 5.466 3.654 1.00 97.69 270 ALA A C 1
ATOM 2180 O O . ALA A 1 270 ? 16.444 5.455 2.606 1.00 97.69 270 ALA A O 1
ATOM 2181 N N . VAL A 1 271 ? 14.491 5.265 3.677 1.00 97.50 271 VAL A N 1
ATOM 2182 C CA . VAL A 1 271 ? 13.697 4.979 2.477 1.00 97.50 271 VAL A CA 1
ATOM 2183 C C . VAL A 1 271 ? 13.669 6.178 1.518 1.00 97.50 271 VAL A C 1
ATOM 2185 O O . VAL A 1 271 ? 13.759 6.004 0.304 1.00 97.50 271 VAL A O 1
ATOM 2188 N N . GLY A 1 272 ? 13.613 7.407 2.041 1.00 98.06 272 GLY A N 1
ATOM 2189 C CA . GLY A 1 272 ? 13.743 8.617 1.228 1.00 98.06 272 GLY A CA 1
ATOM 2190 C C . GLY A 1 272 ? 15.107 8.731 0.549 1.00 98.06 272 GLY A C 1
ATOM 2191 O O . GLY A 1 272 ? 15.171 9.060 -0.633 1.00 98.06 272 GLY A O 1
ATOM 2192 N N . LEU A 1 273 ? 16.186 8.367 1.255 1.00 98.25 273 LEU A N 1
ATOM 2193 C CA . LEU A 1 273 ? 17.531 8.289 0.680 1.00 98.25 273 LEU A CA 1
ATOM 2194 C C . LEU A 1 273 ? 17.587 7.271 -0.467 1.00 98.25 273 LEU A C 1
ATOM 2196 O O . LEU A 1 273 ? 18.154 7.575 -1.513 1.00 98.25 273 LEU A O 1
ATOM 2200 N N . CYS A 1 274 ? 16.950 6.106 -0.313 1.00 98.00 274 CYS A N 1
ATOM 2201 C CA . CYS A 1 274 ? 16.820 5.141 -1.403 1.00 98.00 274 CYS A CA 1
ATOM 2202 C C . CYS A 1 274 ? 16.113 5.746 -2.630 1.00 98.00 274 CYS A C 1
ATOM 2204 O O . CYS A 1 274 ? 16.554 5.517 -3.750 1.00 98.00 274 CYS A O 1
ATOM 2206 N N . GLY A 1 275 ? 15.087 6.581 -2.440 1.00 97.06 275 GLY A N 1
ATOM 2207 C CA . GLY A 1 275 ? 14.433 7.295 -3.543 1.00 97.06 275 GLY A CA 1
ATOM 2208 C C . GLY A 1 275 ? 15.378 8.210 -4.330 1.00 97.06 275 GLY A C 1
ATOM 2209 O O . GLY A 1 275 ? 15.363 8.183 -5.556 1.00 97.06 275 GLY A O 1
ATOM 2210 N N . PHE A 1 276 ? 16.248 8.964 -3.649 1.00 97.62 276 PHE A N 1
ATOM 2211 C CA . PHE A 1 276 ? 17.267 9.790 -4.314 1.00 97.62 276 PHE A CA 1
ATOM 2212 C C . PHE A 1 276 ? 18.329 8.938 -5.024 1.00 97.62 276 PHE A C 1
ATOM 2214 O O . PHE A 1 276 ? 18.659 9.183 -6.185 1.00 97.62 276 PHE A O 1
ATOM 2221 N N . LEU A 1 277 ? 18.849 7.910 -4.345 1.00 97.38 277 LEU A N 1
ATOM 2222 C CA . LEU A 1 277 ? 19.892 7.032 -4.885 1.00 97.38 277 LEU A CA 1
ATOM 2223 C C . LEU A 1 277 ? 19.419 6.197 -6.081 1.00 97.38 277 LEU A C 1
ATOM 2225 O O . LEU A 1 277 ? 20.239 5.848 -6.926 1.00 97.38 277 LEU A O 1
ATOM 2229 N N . ALA A 1 278 ? 18.116 5.924 -6.195 1.00 96.31 278 ALA A N 1
ATOM 2230 C CA . ALA A 1 278 ? 17.551 5.220 -7.344 1.00 96.31 278 ALA A CA 1
ATOM 2231 C C . ALA A 1 278 ? 17.815 5.942 -8.678 1.00 96.31 278 ALA A C 1
ATOM 2233 O O . ALA A 1 278 ? 17.927 5.286 -9.708 1.00 96.31 278 ALA A O 1
ATOM 2234 N N . VAL A 1 279 ? 17.961 7.270 -8.669 1.00 95.00 279 VAL A N 1
ATOM 2235 C CA . VAL A 1 279 ? 18.173 8.069 -9.889 1.00 95.00 279 VAL A CA 1
ATOM 2236 C C . VAL A 1 279 ? 19.586 8.633 -9.996 1.00 95.00 279 VAL A C 1
ATOM 2238 O O . VAL A 1 279 ? 20.098 8.793 -11.097 1.00 95.00 279 VAL A O 1
ATOM 2241 N N . LEU A 1 280 ? 20.247 8.906 -8.868 1.00 93.69 280 LEU A N 1
ATOM 2242 C CA . LEU A 1 280 ? 21.610 9.451 -8.874 1.00 93.69 280 LEU A CA 1
ATOM 2243 C C . LEU A 1 280 ? 22.668 8.445 -9.346 1.00 93.69 280 LEU A C 1
ATOM 2245 O O . LEU A 1 280 ? 23.784 8.841 -9.681 1.00 93.69 280 LEU A O 1
ATOM 2249 N N . LEU A 1 281 ? 22.349 7.149 -9.339 1.00 90.44 281 LEU A N 1
ATOM 2250 C CA . LEU A 1 281 ? 23.277 6.112 -9.764 1.00 90.44 281 LEU A CA 1
ATOM 2251 C C . LEU A 1 281 ? 23.142 5.833 -11.266 1.00 90.44 281 LEU A C 1
ATOM 2253 O O . LEU A 1 281 ? 22.042 5.551 -11.736 1.00 90.44 281 LEU A O 1
ATOM 2257 N N . PRO A 1 282 ? 24.259 5.819 -12.016 1.00 86.31 282 PRO A N 1
ATOM 2258 C CA . PRO A 1 282 ? 24.234 5.530 -13.448 1.00 86.31 282 PRO A CA 1
ATOM 2259 C C . PRO A 1 282 ? 23.991 4.045 -13.747 1.00 86.31 282 PRO A C 1
ATOM 2261 O O . PRO A 1 282 ? 23.678 3.691 -14.876 1.00 86.31 282 PRO A O 1
ATOM 2264 N N . ASN A 1 283 ? 24.160 3.157 -12.759 1.00 91.19 283 ASN A N 1
ATOM 2265 C CA . ASN A 1 283 ? 23.974 1.723 -12.946 1.00 91.19 283 ASN A CA 1
ATOM 2266 C C . ASN A 1 283 ? 22.501 1.331 -12.714 1.00 91.19 283 ASN A C 1
ATOM 2268 O O . ASN A 1 283 ? 22.054 1.354 -11.561 1.00 91.19 283 ASN A O 1
ATOM 2272 N N . PRO A 1 284 ? 21.773 0.880 -13.751 1.00 91.31 284 PRO A N 1
ATOM 2273 C CA . PRO A 1 284 ? 20.340 0.623 -13.655 1.00 91.31 284 PRO A CA 1
ATOM 2274 C C . PRO A 1 284 ? 19.989 -0.541 -12.712 1.00 91.31 284 PRO A C 1
ATOM 2276 O O . PRO A 1 284 ? 18.952 -0.497 -12.056 1.00 91.31 284 PRO A O 1
ATOM 2279 N N . ARG A 1 285 ? 20.861 -1.546 -12.535 1.00 90.56 285 ARG A N 1
ATOM 2280 C CA . ARG A 1 285 ? 20.617 -2.628 -11.557 1.00 90.56 285 ARG A CA 1
ATOM 2281 C C . ARG A 1 285 ? 20.665 -2.114 -10.122 1.00 90.56 285 ARG A C 1
ATOM 2283 O O . ARG A 1 285 ? 19.843 -2.499 -9.294 1.00 90.56 285 ARG A O 1
ATOM 2290 N N . MET A 1 286 ? 21.610 -1.219 -9.830 1.00 93.00 286 MET A N 1
ATOM 2291 C CA . MET A 1 286 ? 21.681 -0.564 -8.522 1.00 93.00 286 MET A CA 1
ATOM 2292 C C . MET A 1 286 ? 20.467 0.342 -8.310 1.00 93.00 286 MET A C 1
ATOM 2294 O O . MET A 1 286 ? 19.872 0.310 -7.234 1.00 93.00 286 MET A O 1
ATOM 2298 N N . SER A 1 287 ? 20.044 1.077 -9.343 1.00 95.00 287 SER A N 1
ATOM 2299 C CA . SER A 1 287 ? 18.810 1.867 -9.319 1.00 95.00 287 SER A CA 1
ATOM 2300 C C . SER A 1 287 ? 17.584 1.032 -8.944 1.00 95.00 287 SER A C 1
ATOM 2302 O O . SER A 1 287 ? 16.824 1.452 -8.074 1.00 95.00 287 SER A O 1
ATOM 2304 N N . LEU A 1 288 ? 17.424 -0.178 -9.500 1.00 94.94 288 LEU A N 1
ATOM 2305 C CA . LEU A 1 288 ? 16.326 -1.089 -9.143 1.00 94.94 288 LEU A CA 1
ATOM 2306 C C . LEU A 1 288 ? 16.378 -1.554 -7.677 1.00 94.94 288 LEU A C 1
ATOM 2308 O O . LEU A 1 288 ? 15.336 -1.667 -7.024 1.00 94.94 288 LEU A O 1
ATOM 2312 N N . ILE A 1 289 ? 17.572 -1.789 -7.123 1.00 95.06 289 ILE A N 1
ATOM 2313 C CA . ILE A 1 289 ? 17.739 -2.136 -5.700 1.00 95.06 289 ILE A CA 1
ATOM 2314 C C . ILE A 1 289 ? 17.294 -0.968 -4.812 1.00 95.06 289 ILE A C 1
ATOM 2316 O O . ILE A 1 289 ? 16.531 -1.160 -3.865 1.00 95.06 289 ILE A O 1
ATOM 2320 N N . PHE A 1 290 ? 17.716 0.257 -5.128 1.00 97.25 290 PHE A N 1
ATOM 2321 C CA . PHE A 1 290 ? 17.302 1.442 -4.378 1.00 97.25 290 PHE A CA 1
ATOM 2322 C C . PHE A 1 290 ? 15.822 1.780 -4.577 1.00 97.25 290 PHE A C 1
ATOM 2324 O O . PHE A 1 290 ? 15.157 2.180 -3.624 1.00 97.25 290 PHE A O 1
ATOM 2331 N N . TYR A 1 291 ? 15.260 1.531 -5.756 1.00 97.06 291 TYR A N 1
ATOM 2332 C CA . TYR A 1 291 ? 13.821 1.624 -5.976 1.00 97.06 291 TYR A CA 1
ATOM 2333 C C . TYR A 1 291 ? 13.060 0.610 -5.104 1.00 97.06 291 TYR A C 1
ATOM 2335 O O . TYR A 1 291 ? 12.118 0.980 -4.405 1.00 97.06 291 TYR A O 1
ATOM 2343 N N . THR A 1 292 ? 13.529 -0.637 -5.024 1.00 95.88 292 THR A N 1
ATOM 2344 C CA . THR A 1 292 ? 12.984 -1.635 -4.086 1.00 95.88 292 THR A CA 1
ATOM 2345 C C . THR A 1 292 ? 13.078 -1.135 -2.637 1.00 95.88 292 THR A C 1
ATOM 2347 O O . THR A 1 292 ? 12.124 -1.261 -1.874 1.00 95.88 292 THR A O 1
ATOM 2350 N N . GLY A 1 293 ? 14.186 -0.480 -2.270 1.00 96.62 293 GLY A N 1
ATOM 2351 C CA . GLY A 1 293 ? 14.362 0.190 -0.979 1.00 96.62 293 GLY A CA 1
ATOM 2352 C C . GLY A 1 293 ? 13.344 1.307 -0.714 1.00 96.62 293 GLY A C 1
ATOM 2353 O O . GLY A 1 293 ? 12.793 1.379 0.383 1.00 96.62 293 GLY A O 1
ATOM 2354 N N . LEU A 1 294 ? 13.029 2.139 -1.715 1.00 97.12 294 LEU A N 1
ATOM 2355 C CA . LEU A 1 294 ? 11.979 3.166 -1.635 1.00 97.12 294 LEU A CA 1
ATOM 2356 C C . LEU A 1 294 ? 10.599 2.542 -1.345 1.00 97.12 294 LEU A C 1
ATOM 2358 O O . LEU A 1 294 ? 9.800 3.065 -0.557 1.00 97.12 294 LEU A O 1
ATOM 2362 N N . LEU A 1 295 ? 10.325 1.386 -1.951 1.00 96.25 295 LEU A N 1
ATOM 2363 C CA . LEU A 1 295 ? 9.087 0.648 -1.727 1.00 96.25 295 LEU A CA 1
ATOM 2364 C C . LEU A 1 295 ? 8.988 0.050 -0.330 1.00 96.25 295 LEU A C 1
ATOM 2366 O O . LEU A 1 295 ? 7.894 -0.339 0.041 1.00 96.25 295 LEU A O 1
ATOM 2370 N N . LEU A 1 296 ? 10.046 0.035 0.487 1.00 95.06 296 LEU A N 1
ATOM 2371 C CA . LEU A 1 296 ? 9.959 -0.384 1.892 1.00 95.06 296 LEU A CA 1
ATOM 2372 C C . LEU A 1 296 ? 9.268 0.654 2.792 1.00 95.06 296 LEU A C 1
ATOM 2374 O O . LEU A 1 296 ? 9.048 0.386 3.974 1.00 95.06 296 LEU A O 1
ATOM 2378 N N . SER A 1 297 ? 8.860 1.813 2.253 1.00 93.94 297 SER A N 1
ATOM 2379 C CA . SER A 1 297 ? 8.030 2.813 2.953 1.00 93.94 297 SER A CA 1
ATOM 2380 C C . SER A 1 297 ? 6.765 2.220 3.592 1.00 93.94 297 SER A C 1
ATOM 2382 O O . SER A 1 297 ? 6.289 2.749 4.603 1.00 93.94 297 SER A O 1
ATOM 2384 N N . GLY A 1 298 ? 6.251 1.089 3.093 1.00 89.56 298 GLY A N 1
ATOM 2385 C CA . GLY A 1 298 ? 5.111 0.386 3.682 1.00 89.56 298 GLY A CA 1
ATOM 2386 C C . GLY A 1 298 ? 5.309 -0.093 5.125 1.00 89.56 298 GLY A C 1
ATOM 2387 O O . GLY A 1 298 ? 4.334 -0.123 5.880 1.00 89.56 298 GLY A O 1
ATOM 2388 N N . PHE A 1 299 ? 6.538 -0.360 5.589 1.00 89.00 299 PHE A N 1
ATOM 2389 C CA . PHE A 1 299 ? 6.765 -0.635 7.020 1.00 89.00 299 PHE A CA 1
ATOM 2390 C C . PHE A 1 299 ? 6.389 0.572 7.896 1.00 89.00 299 PHE A C 1
ATOM 2392 O O . PHE A 1 299 ? 5.833 0.412 8.986 1.00 89.00 299 PHE A O 1
ATOM 2399 N N . GLY A 1 300 ? 6.613 1.788 7.393 1.00 90.00 300 GLY A N 1
ATOM 2400 C CA . GLY A 1 300 ? 6.268 3.035 8.065 1.00 90.00 300 GLY A CA 1
ATOM 2401 C C . GLY A 1 300 ? 4.758 3.174 8.221 1.00 90.00 300 GLY A C 1
ATOM 2402 O O . GLY A 1 300 ? 4.286 3.564 9.286 1.00 90.00 300 GLY A O 1
ATOM 2403 N N . ILE A 1 301 ? 3.986 2.746 7.215 1.00 90.62 301 ILE A N 1
ATOM 2404 C CA . ILE A 1 301 ? 2.513 2.731 7.244 1.00 90.62 301 ILE A CA 1
ATOM 2405 C C . ILE A 1 301 ? 1.981 1.875 8.402 1.00 90.62 301 ILE A C 1
ATOM 2407 O O . ILE A 1 301 ? 1.038 2.269 9.101 1.00 90.62 301 ILE A O 1
ATOM 2411 N N . MET A 1 302 ? 2.621 0.734 8.668 1.00 84.38 302 MET A N 1
ATOM 2412 C CA . MET A 1 302 ? 2.259 -0.132 9.790 1.00 84.38 302 MET A CA 1
ATOM 2413 C C . MET A 1 302 ? 2.592 0.508 11.145 1.00 84.38 302 MET A C 1
ATOM 2415 O O . MET A 1 302 ? 1.754 0.519 12.053 1.00 84.38 302 MET A O 1
ATOM 2419 N N . ILE A 1 303 ? 3.786 1.098 11.283 1.00 88.00 303 ILE A N 1
ATOM 2420 C CA . ILE A 1 303 ? 4.188 1.794 12.516 1.00 88.00 303 ILE A CA 1
ATOM 2421 C C . ILE A 1 303 ? 3.238 2.963 12.799 1.00 88.00 303 ILE A C 1
ATOM 2423 O O . ILE A 1 303 ? 2.763 3.097 13.925 1.00 88.00 303 ILE A O 1
ATOM 2427 N N . MET A 1 304 ? 2.888 3.752 11.780 1.00 88.88 304 MET A N 1
ATOM 2428 C CA . MET A 1 304 ? 1.928 4.852 11.900 1.00 88.88 304 MET A CA 1
ATOM 2429 C C . MET A 1 304 ? 0.556 4.381 12.370 1.00 88.88 304 MET A C 1
ATOM 2431 O O . MET A 1 304 ? -0.022 4.991 13.266 1.00 88.88 304 MET A O 1
ATOM 2435 N N . SER A 1 305 ? 0.047 3.280 11.815 1.00 86.31 305 SER A N 1
ATOM 2436 C CA . SER A 1 305 ? -1.229 2.688 12.238 1.00 86.31 305 SER A CA 1
ATOM 2437 C C . SER A 1 305 ? -1.201 2.310 13.724 1.00 86.31 305 SER A C 1
ATOM 2439 O O . SER A 1 305 ? -2.144 2.577 14.465 1.00 86.31 305 SER A O 1
ATOM 2441 N N . SER A 1 306 ? -0.074 1.778 14.201 1.00 84.00 306 SER A N 1
ATOM 2442 C CA . SER A 1 306 ? 0.135 1.514 15.626 1.00 84.00 306 SER A CA 1
ATOM 2443 C C . SER A 1 306 ? 0.216 2.800 16.463 1.00 84.00 306 SER A C 1
ATOM 2445 O O . SER A 1 306 ? -0.361 2.871 17.548 1.00 84.00 306 SER A O 1
ATOM 2447 N N . SER A 1 307 ? 0.883 3.842 15.958 1.00 86.69 307 SER A N 1
ATOM 2448 C CA . SER A 1 307 ? 0.976 5.147 16.623 1.00 86.69 307 SER A CA 1
ATOM 2449 C C . SER A 1 307 ? -0.374 5.856 16.744 1.00 86.69 307 SER A C 1
ATOM 2451 O O . SER A 1 307 ? -0.604 6.532 17.747 1.00 86.69 307 SER A O 1
ATOM 2453 N N . VAL A 1 308 ? -1.289 5.678 15.783 1.00 88.06 308 VAL A N 1
ATOM 2454 C CA . VAL A 1 308 ? -2.673 6.164 15.897 1.00 88.06 308 VAL A CA 1
ATOM 2455 C C . VAL A 1 308 ? -3.333 5.525 17.117 1.00 88.06 308 VAL A C 1
ATOM 2457 O O . VAL A 1 308 ? -3.789 6.236 18.002 1.00 88.06 308 VAL A O 1
ATOM 2460 N N . VAL A 1 309 ? -3.313 4.198 17.242 1.00 84.62 309 VAL A N 1
ATOM 2461 C CA . VAL A 1 309 ? -3.942 3.489 18.374 1.00 84.62 309 VAL A CA 1
ATOM 2462 C C . VAL A 1 309 ? -3.416 3.976 19.733 1.00 84.62 309 VAL A C 1
ATOM 2464 O O . VAL A 1 309 ? -4.190 4.112 20.679 1.00 84.62 309 VAL A O 1
ATOM 2467 N N . GLU A 1 310 ? -2.126 4.291 19.838 1.00 83.88 310 GLU A N 1
ATOM 2468 C CA . GLU A 1 310 ? -1.511 4.777 21.082 1.00 83.88 310 GLU A CA 1
ATOM 2469 C C . GLU A 1 310 ? -1.761 6.254 21.377 1.00 83.88 310 GLU A C 1
ATOM 2471 O O . GLU A 1 310 ? -1.697 6.656 22.534 1.00 83.88 310 GLU A O 1
ATOM 2476 N N . SER A 1 311 ? -2.055 7.066 20.362 1.00 86.75 311 SER A N 1
ATOM 2477 C CA . SER A 1 311 ? -2.242 8.513 20.516 1.00 86.75 311 SER A CA 1
ATOM 2478 C C . SER A 1 311 ? -3.626 8.901 21.038 1.00 86.75 311 SER A C 1
ATOM 2480 O O . SER A 1 311 ? -3.815 10.025 21.511 1.00 86.75 311 SER A O 1
ATOM 2482 N N . TYR A 1 312 ? -4.597 7.986 20.968 1.00 85.94 312 TYR A N 1
ATOM 2483 C CA . TYR A 1 312 ? -5.992 8.244 21.322 1.00 85.94 312 TYR A CA 1
ATOM 2484 C C . TYR A 1 312 ? -6.487 7.333 22.457 1.00 85.94 312 TYR A C 1
ATOM 2486 O O . TYR A 1 312 ? -6.088 6.164 22.548 1.00 85.94 312 TYR A O 1
ATOM 2494 N N . PRO A 1 313 ? -7.395 7.841 23.317 1.00 84.25 313 PRO A N 1
ATOM 2495 C CA . PRO A 1 313 ? -8.063 7.019 24.318 1.00 84.25 313 PRO A CA 1
ATOM 2496 C C . PRO A 1 313 ? -8.964 5.991 23.632 1.00 84.25 313 PRO A C 1
ATOM 2498 O O . PRO A 1 313 ? -9.433 6.221 22.518 1.00 84.25 313 PRO A O 1
ATOM 2501 N N . THR A 1 314 ? -9.248 4.879 24.313 1.00 76.12 314 THR A N 1
ATOM 2502 C CA . THR A 1 314 ? -9.925 3.706 23.736 1.00 76.12 314 THR A CA 1
ATOM 2503 C C . THR A 1 314 ? -11.197 4.041 22.952 1.00 76.12 314 THR A C 1
ATOM 2505 O O . THR A 1 314 ? -11.349 3.564 21.831 1.00 76.12 314 THR A O 1
ATOM 2508 N N . HIS A 1 315 ? -12.044 4.935 23.473 1.00 74.56 315 HIS A N 1
ATOM 2509 C CA . HIS A 1 315 ? -13.302 5.344 22.834 1.00 74.56 315 HIS A CA 1
ATOM 2510 C C . HIS A 1 315 ? -13.132 6.167 21.537 1.00 74.56 315 HIS A C 1
ATOM 2512 O O . HIS A 1 315 ? -14.072 6.274 20.759 1.00 74.56 315 HIS A O 1
ATOM 2518 N N . LEU A 1 316 ? -11.949 6.739 21.269 1.00 80.31 316 LEU A N 1
ATOM 2519 C CA . LEU A 1 316 ? -11.657 7.504 20.042 1.00 80.31 316 LEU A CA 1
ATOM 2520 C C . LEU A 1 316 ? -10.774 6.746 19.042 1.00 80.31 316 LEU A C 1
ATOM 2522 O O . LEU A 1 316 ? -10.638 7.193 17.902 1.00 80.31 316 LEU A O 1
ATOM 2526 N N . ARG A 1 317 ? -10.170 5.613 19.432 1.00 80.69 317 ARG A N 1
ATOM 2527 C CA . ARG A 1 317 ? -9.196 4.880 18.599 1.00 80.69 317 ARG A CA 1
ATOM 2528 C C . ARG A 1 317 ? -9.771 4.450 17.253 1.00 80.69 317 ARG A C 1
ATOM 2530 O O . ARG A 1 317 ? -9.125 4.655 16.231 1.00 80.69 317 ARG A O 1
ATOM 2537 N N . ALA A 1 318 ? -10.979 3.886 17.240 1.00 77.62 318 ALA A N 1
ATOM 2538 C CA . ALA A 1 318 ? -11.616 3.405 16.012 1.00 77.62 318 ALA A CA 1
ATOM 2539 C C . ALA A 1 318 ? -11.899 4.550 15.024 1.00 77.62 318 ALA A C 1
ATOM 2541 O O . ALA A 1 318 ? -11.599 4.443 13.832 1.00 77.62 318 ALA A O 1
ATOM 2542 N N . THR A 1 319 ? -12.398 5.683 15.524 1.00 84.12 319 THR A N 1
ATOM 2543 C CA . THR A 1 319 ? -12.650 6.874 14.706 1.00 84.12 319 THR A CA 1
ATOM 2544 C C . THR A 1 319 ? -11.347 7.485 14.189 1.00 84.12 319 THR A C 1
ATOM 2546 O O . THR A 1 319 ? -11.263 7.835 13.014 1.00 84.12 319 THR A O 1
ATOM 2549 N N . ALA A 1 320 ? -10.301 7.544 15.022 1.00 87.12 320 ALA A N 1
ATOM 2550 C CA . ALA A 1 320 ? -8.972 8.006 14.617 1.00 87.12 320 ALA A CA 1
ATOM 2551 C C . ALA A 1 320 ? -8.368 7.145 13.501 1.00 87.12 320 ALA A C 1
ATOM 2553 O O . ALA A 1 320 ? -7.872 7.666 12.500 1.00 87.12 320 ALA A O 1
ATOM 2554 N N . MET A 1 321 ? -8.448 5.822 13.654 1.00 87.88 321 MET A N 1
ATOM 2555 C CA . MET A 1 321 ? -7.997 4.864 12.646 1.00 87.88 321 MET A CA 1
ATOM 2556 C C . MET A 1 321 ? -8.768 5.028 11.339 1.00 87.88 321 MET A C 1
ATOM 2558 O O . MET A 1 321 ? -8.164 5.055 10.271 1.00 87.88 321 MET A O 1
ATOM 2562 N N . SER A 1 322 ? -10.087 5.200 11.411 1.00 86.62 322 SER A N 1
ATOM 2563 C CA . SER A 1 322 ? -10.934 5.372 10.226 1.00 86.62 322 SER A CA 1
ATOM 2564 C C . SER A 1 322 ? -10.610 6.669 9.478 1.00 86.62 322 SER A C 1
ATOM 2566 O O . SER A 1 322 ? -10.435 6.649 8.260 1.00 86.62 322 SER A O 1
ATOM 2568 N N . LEU A 1 323 ? -10.456 7.782 10.204 1.00 90.88 323 LEU A N 1
ATOM 2569 C CA . LEU A 1 323 ? -10.113 9.083 9.626 1.00 90.88 323 LEU A CA 1
ATOM 2570 C C . LEU A 1 323 ? -8.719 9.073 8.985 1.00 90.88 323 LEU A C 1
ATOM 2572 O O . LEU A 1 323 ? -8.558 9.498 7.848 1.00 90.88 323 LEU A O 1
ATOM 2576 N N . THR A 1 324 ? -7.709 8.547 9.675 1.00 92.12 324 THR A N 1
ATOM 2577 C CA . THR A 1 324 ? -6.344 8.474 9.125 1.00 92.12 324 THR A CA 1
ATOM 2578 C C . THR A 1 324 ? -6.248 7.509 7.939 1.00 92.12 324 THR A C 1
ATOM 2580 O O . THR A 1 324 ? -5.562 7.803 6.960 1.00 92.12 324 THR A O 1
ATOM 2583 N N . THR A 1 325 ? -7.003 6.405 7.959 1.00 90.56 325 THR A N 1
ATOM 2584 C CA . THR A 1 325 ? -7.117 5.478 6.820 1.00 90.56 325 THR A CA 1
ATOM 2585 C C . THR A 1 325 ? -7.795 6.134 5.616 1.00 90.56 325 THR A C 1
ATOM 2587 O O . THR A 1 325 ? -7.404 5.859 4.484 1.00 90.56 325 THR A O 1
ATOM 2590 N N . LEU A 1 326 ? -8.776 7.022 5.815 1.00 92.56 326 LEU A N 1
ATOM 2591 C CA . LEU A 1 326 ? -9.375 7.792 4.717 1.00 92.56 326 LEU A CA 1
ATOM 2592 C C . LEU A 1 326 ? -8.305 8.603 3.968 1.00 92.56 326 LEU A C 1
ATOM 2594 O O . LEU A 1 326 ? -8.215 8.510 2.744 1.00 92.56 326 LEU A O 1
ATOM 2598 N N . PHE A 1 327 ? -7.448 9.321 4.699 1.00 95.75 327 PHE A N 1
ATOM 2599 C CA . PHE A 1 327 ? -6.329 10.066 4.111 1.00 95.75 327 PHE A CA 1
ATOM 2600 C C . PHE A 1 327 ? -5.277 9.151 3.478 1.00 95.75 327 PHE A C 1
ATOM 2602 O O . PHE A 1 327 ? -4.778 9.465 2.401 1.00 95.75 327 PHE A O 1
ATOM 2609 N N . ALA A 1 328 ? -4.999 7.984 4.067 1.00 95.38 328 ALA A N 1
ATOM 2610 C CA . ALA A 1 328 ? -4.152 6.970 3.437 1.00 95.38 328 ALA A CA 1
ATOM 2611 C C . ALA A 1 328 ? -4.686 6.559 2.050 1.00 95.38 328 ALA A C 1
ATOM 2613 O O . ALA A 1 328 ? -3.924 6.459 1.089 1.00 95.38 328 ALA A O 1
ATOM 2614 N N . ARG A 1 329 ? -6.007 6.358 1.910 1.00 93.50 329 ARG A N 1
ATOM 2615 C CA . ARG A 1 329 ? -6.630 6.002 0.621 1.00 93.50 329 ARG A CA 1
ATOM 2616 C C . ARG A 1 329 ? -6.619 7.138 -0.379 1.00 93.50 329 ARG A C 1
ATOM 2618 O O . ARG A 1 329 ? -6.327 6.887 -1.545 1.00 93.50 329 ARG A O 1
ATOM 2625 N N . ALA A 1 330 ? -6.911 8.355 0.073 1.00 96.81 330 ALA A N 1
ATOM 2626 C CA . ALA A 1 330 ? -6.771 9.541 -0.761 1.00 96.81 330 ALA A CA 1
ATOM 2627 C C . ALA A 1 330 ? -5.333 9.653 -1.292 1.00 96.81 330 ALA A C 1
ATOM 2629 O O . ALA A 1 330 ? -5.146 9.869 -2.483 1.00 96.81 330 ALA A O 1
ATOM 2630 N N . GLY A 1 331 ? -4.339 9.380 -0.439 1.00 97.25 331 GLY A N 1
ATOM 2631 C CA . GLY A 1 331 ? -2.931 9.290 -0.818 1.00 97.25 331 GLY A CA 1
ATOM 2632 C C . GLY A 1 331 ? -2.673 8.237 -1.893 1.00 97.25 331 GLY A C 1
ATOM 2633 O O . GLY A 1 331 ? -2.056 8.555 -2.897 1.00 97.25 331 GLY A O 1
ATOM 2634 N N . CYS A 1 332 ? -3.197 7.013 -1.751 1.00 96.38 332 CYS A N 1
ATOM 2635 C CA . CYS A 1 332 ? -3.039 5.959 -2.768 1.00 96.38 332 CYS A CA 1
ATOM 2636 C C . CYS A 1 332 ? -3.551 6.402 -4.152 1.00 96.38 332 CYS A C 1
ATOM 2638 O O . CYS A 1 332 ? -2.877 6.203 -5.162 1.00 96.38 332 CYS A O 1
ATOM 2640 N N . VAL A 1 333 ? -4.756 6.982 -4.197 1.00 96.62 333 VAL A N 1
ATOM 2641 C CA . VAL A 1 333 ? -5.378 7.446 -5.448 1.00 96.62 333 VAL A CA 1
ATOM 2642 C C . VAL A 1 333 ? -4.587 8.613 -6.026 1.00 96.62 333 VAL A C 1
ATOM 2644 O O . VAL A 1 333 ? -4.278 8.611 -7.213 1.00 96.62 333 VAL A O 1
ATOM 2647 N N . PHE A 1 334 ? -4.215 9.578 -5.187 1.00 96.94 334 PHE A N 1
ATOM 2648 C CA . PHE A 1 334 ? -3.400 10.709 -5.604 1.00 96.94 334 PHE A CA 1
ATOM 2649 C C . PHE A 1 334 ? -2.056 10.243 -6.174 1.00 96.94 334 PHE A C 1
ATOM 2651 O O . PHE A 1 334 ? -1.745 10.561 -7.313 1.00 96.94 334 PHE A O 1
ATOM 2658 N N . GLY A 1 335 ? -1.300 9.430 -5.434 1.00 96.25 335 GLY A N 1
ATOM 2659 C CA . GLY A 1 335 ? 0.031 8.975 -5.827 1.00 96.25 335 GLY A CA 1
ATOM 2660 C C . GLY A 1 335 ? 0.044 8.171 -7.122 1.00 96.25 335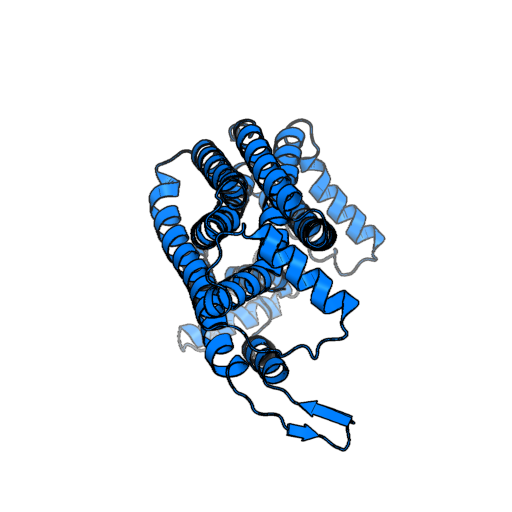 GLY A C 1
ATOM 2661 O O . GLY A 1 335 ? 0.871 8.434 -7.986 1.00 96.25 335 GLY A O 1
ATOM 2662 N N . THR A 1 336 ? -0.888 7.230 -7.296 1.00 95.50 336 THR A N 1
ATOM 2663 C CA . THR A 1 336 ? -0.959 6.402 -8.519 1.00 95.50 336 THR A CA 1
ATOM 2664 C C . THR A 1 336 ? -1.210 7.230 -9.776 1.00 95.50 336 THR A C 1
ATOM 2666 O O . THR A 1 336 ? -0.548 7.014 -10.786 1.00 95.50 336 THR A O 1
ATOM 2669 N N . ASN A 1 337 ? -2.104 8.219 -9.709 1.00 95.50 337 ASN A N 1
ATOM 2670 C CA . ASN A 1 337 ? -2.368 9.109 -10.841 1.00 95.50 337 ASN A CA 1
ATOM 2671 C C . ASN A 1 337 ? -1.250 10.145 -11.033 1.00 95.50 337 ASN A C 1
ATOM 2673 O O . ASN A 1 337 ? -0.853 10.431 -12.161 1.00 95.50 337 ASN A O 1
ATOM 2677 N N . TYR A 1 338 ? -0.725 10.696 -9.937 1.00 95.31 338 TYR A N 1
ATOM 2678 C CA . TYR A 1 338 ? 0.303 11.730 -9.967 1.00 95.31 338 TYR A CA 1
ATOM 2679 C C . TYR A 1 338 ? 1.628 11.205 -10.531 1.00 95.31 338 TYR A C 1
ATOM 2681 O O . TYR A 1 338 ? 2.143 11.767 -11.495 1.00 95.31 338 TYR A O 1
ATOM 2689 N N . PHE A 1 339 ? 2.151 10.099 -9.992 1.00 94.81 339 PHE A N 1
ATOM 2690 C CA . PHE A 1 339 ? 3.389 9.504 -10.501 1.00 94.81 339 PHE A CA 1
ATOM 2691 C C . PHE A 1 339 ? 3.200 8.892 -11.891 1.00 94.81 339 PHE A C 1
ATOM 2693 O O . PHE A 1 339 ? 4.073 9.055 -12.736 1.00 94.81 339 PHE A O 1
ATOM 2700 N N . GLY A 1 340 ? 2.037 8.293 -12.176 1.00 92.06 340 GLY A N 1
ATOM 2701 C CA . GLY A 1 340 ? 1.718 7.791 -13.516 1.00 92.06 340 GLY A CA 1
ATOM 2702 C C . GLY A 1 340 ? 1.813 8.855 -14.609 1.00 92.06 340 GLY A C 1
ATOM 2703 O O . GLY A 1 340 ? 2.356 8.589 -15.677 1.00 92.06 340 GLY A O 1
ATOM 2704 N N . SER A 1 341 ? 1.351 10.075 -14.322 1.00 92.50 341 SER A N 1
ATOM 2705 C CA . SER A 1 341 ? 1.466 11.217 -15.240 1.00 92.50 341 SER A CA 1
ATOM 2706 C C . SER A 1 341 ? 2.916 11.693 -15.415 1.00 92.50 341 SER A C 1
ATOM 2708 O O . SER A 1 341 ? 3.332 12.057 -16.514 1.00 92.50 341 SER A O 1
ATOM 2710 N N . LEU A 1 342 ? 3.718 11.661 -14.346 1.00 92.94 342 LEU A N 1
ATOM 2711 C CA . LEU A 1 342 ? 5.105 12.128 -14.389 1.00 92.94 342 LEU A CA 1
ATOM 2712 C C . LEU A 1 342 ? 6.053 11.154 -15.095 1.00 92.94 342 LEU A C 1
ATOM 2714 O O . LEU A 1 342 ? 7.014 11.603 -15.712 1.00 92.94 342 LEU A O 1
ATOM 2718 N N . PHE A 1 343 ? 5.802 9.848 -15.042 1.00 91.25 343 PHE A N 1
ATOM 2719 C CA . PHE A 1 343 ? 6.736 8.841 -15.551 1.00 91.25 343 PHE A CA 1
ATOM 2720 C C . PHE A 1 343 ? 7.083 8.958 -17.042 1.00 91.25 343 PHE A C 1
ATOM 2722 O O . PHE A 1 343 ? 8.165 8.536 -17.432 1.00 91.25 343 PHE A O 1
ATOM 2729 N N . GLN A 1 344 ? 6.212 9.550 -17.863 1.00 82.75 344 GLN A N 1
ATOM 2730 C CA . GLN A 1 344 ? 6.444 9.675 -19.308 1.00 82.75 344 GLN A CA 1
ATOM 2731 C C . GLN A 1 344 ? 7.540 10.686 -19.672 1.00 82.75 344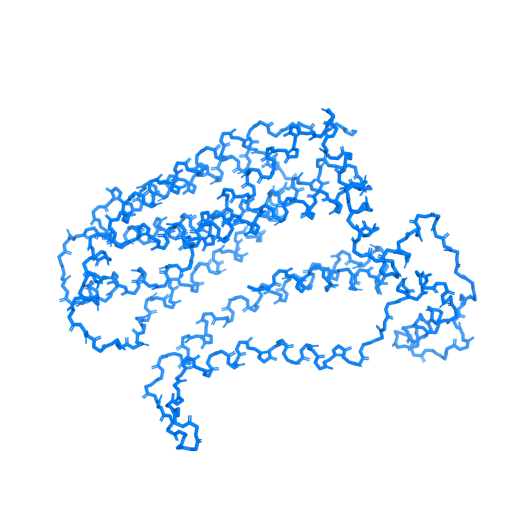 GLN A C 1
ATOM 2733 O O . GLN A 1 344 ? 8.233 10.506 -20.670 1.00 82.75 344 GLN A O 1
ATOM 2738 N N . ASN A 1 345 ? 7.663 11.769 -18.900 1.00 84.81 345 ASN A N 1
ATOM 2739 C CA . ASN A 1 345 ? 8.522 12.911 -19.247 1.00 84.81 345 ASN A CA 1
ATOM 2740 C C . ASN A 1 345 ? 9.419 13.386 -18.097 1.00 84.81 345 ASN A C 1
ATOM 2742 O O . ASN A 1 345 ? 10.294 14.223 -18.298 1.00 84.81 345 ASN A O 1
ATOM 2746 N N . TYR A 1 346 ? 9.148 12.917 -16.882 1.00 93.56 346 TYR A N 1
ATOM 2747 C CA . TYR A 1 346 ? 9.743 13.392 -15.642 1.00 93.56 346 TYR A CA 1
ATOM 2748 C C . TYR A 1 346 ? 9.959 12.219 -14.671 1.00 93.56 346 TYR A C 1
ATOM 2750 O O . TYR A 1 346 ? 9.644 12.311 -13.476 1.00 93.56 346 TYR A O 1
ATOM 2758 N N . CYS A 1 347 ? 10.498 11.099 -15.165 1.00 95.12 347 CYS A N 1
ATOM 2759 C CA . CYS A 1 347 ? 10.775 9.919 -14.345 1.00 95.12 347 CYS A CA 1
ATOM 2760 C C . CYS A 1 347 ? 11.713 10.275 -13.185 1.00 95.12 347 CYS A C 1
ATOM 2762 O O . CYS A 1 347 ? 11.373 10.037 -12.025 1.00 95.12 347 CYS A O 1
ATOM 2764 N N . ASN A 1 348 ? 12.824 10.968 -13.464 1.00 95.56 348 ASN A N 1
ATOM 2765 C CA . ASN A 1 348 ? 13.777 11.414 -12.438 1.00 95.56 348 ASN A CA 1
ATOM 2766 C C . ASN A 1 348 ? 13.094 12.238 -11.336 1.00 95.56 348 ASN A C 1
ATOM 2768 O O . ASN A 1 348 ? 13.281 12.004 -10.140 1.00 95.56 348 ASN A O 1
ATOM 2772 N N . THR A 1 349 ? 12.241 13.176 -11.746 1.00 95.81 349 THR A N 1
ATOM 2773 C CA . THR A 1 349 ? 11.481 14.043 -10.843 1.00 95.81 349 THR A CA 1
ATOM 2774 C C . THR A 1 349 ? 10.540 13.242 -9.944 1.00 95.81 349 THR A C 1
ATOM 2776 O O . THR A 1 349 ? 10.409 13.571 -8.768 1.00 95.81 349 THR A O 1
ATOM 2779 N N . SER A 1 350 ? 9.932 12.162 -10.442 1.00 96.62 350 SER A N 1
ATOM 2780 C CA . SER A 1 350 ? 9.037 11.295 -9.657 1.00 96.62 350 SER A CA 1
ATOM 2781 C C . SER A 1 350 ? 9.746 10.671 -8.452 1.00 96.62 350 SER A C 1
ATOM 2783 O O . SER A 1 350 ? 9.209 10.651 -7.338 1.00 96.62 350 SER A O 1
ATOM 2785 N N . PHE A 1 351 ? 10.986 10.221 -8.647 1.00 97.50 351 PHE A N 1
ATOM 2786 C CA . PHE A 1 351 ? 11.823 9.672 -7.581 1.00 97.50 351 PHE A CA 1
ATOM 2787 C C . PHE A 1 351 ? 12.335 10.750 -6.624 1.00 97.50 351 PHE A C 1
ATOM 2789 O O . PHE A 1 351 ? 12.290 10.545 -5.411 1.00 97.50 351 PHE A O 1
ATOM 2796 N N . TYR A 1 352 ? 12.741 11.920 -7.128 1.00 97.75 352 TYR A N 1
ATOM 2797 C CA . TYR A 1 352 ? 13.137 13.047 -6.275 1.00 97.75 352 TYR A CA 1
ATOM 2798 C C . TYR A 1 352 ? 11.990 13.557 -5.401 1.00 97.75 352 TYR A C 1
ATOM 2800 O O . TYR A 1 352 ? 12.181 13.775 -4.203 1.00 97.75 352 TYR A O 1
ATOM 2808 N N . ILE A 1 353 ? 10.784 13.683 -5.961 1.00 97.50 353 ILE A N 1
ATOM 2809 C CA . ILE A 1 353 ? 9.580 14.035 -5.201 1.00 97.50 353 ILE A CA 1
ATOM 2810 C C . ILE A 1 353 ? 9.292 12.962 -4.155 1.00 97.50 353 ILE A C 1
ATOM 2812 O O . ILE A 1 353 ? 9.053 13.294 -2.997 1.00 97.50 353 ILE A O 1
ATOM 2816 N N . SER A 1 354 ? 9.369 11.683 -4.525 1.00 97.25 354 SER A N 1
ATOM 2817 C CA . SER A 1 354 ? 9.164 10.573 -3.590 1.00 97.25 354 SER A CA 1
ATOM 2818 C C . SER A 1 354 ? 10.167 10.589 -2.433 1.00 97.25 354 SER A C 1
ATOM 2820 O O . SER A 1 354 ? 9.764 10.483 -1.274 1.00 97.25 354 SER A O 1
ATOM 2822 N N . GLY A 1 355 ? 11.458 10.782 -2.719 1.00 97.81 355 GLY A N 1
ATOM 2823 C CA . GLY A 1 355 ? 12.508 10.907 -1.706 1.00 97.81 355 GLY A CA 1
ATOM 2824 C C . GLY A 1 355 ? 12.283 12.104 -0.780 1.00 97.81 355 GLY A C 1
ATOM 2825 O O . GLY A 1 355 ? 12.303 11.961 0.445 1.00 97.81 355 GLY A O 1
ATOM 2826 N N . GLY A 1 356 ? 11.970 13.270 -1.355 1.00 98.00 356 GLY A N 1
ATOM 2827 C CA . GLY A 1 356 ? 11.670 14.495 -0.612 1.00 98.00 356 GLY A CA 1
ATOM 2828 C C . GLY A 1 356 ? 10.422 14.374 0.263 1.00 98.00 356 GLY A C 1
ATOM 2829 O O . GLY A 1 356 ? 10.435 14.787 1.422 1.00 98.00 356 GLY A O 1
ATOM 2830 N N . PHE A 1 357 ? 9.367 13.735 -0.244 1.00 97.50 357 PHE A N 1
ATOM 2831 C CA . PHE A 1 357 ? 8.158 13.410 0.511 1.00 97.50 357 PHE A CA 1
ATOM 2832 C C . PHE A 1 357 ? 8.469 12.522 1.719 1.00 97.50 357 PHE A C 1
ATOM 2834 O O . PHE A 1 357 ? 7.982 12.796 2.817 1.00 97.50 357 PHE A O 1
ATOM 2841 N N . MET A 1 358 ? 9.315 11.499 1.554 1.00 98.06 358 MET A N 1
ATOM 2842 C CA . MET A 1 358 ? 9.717 10.628 2.663 1.00 98.06 358 MET A CA 1
ATOM 2843 C C . MET A 1 358 ? 10.589 11.353 3.694 1.00 98.06 358 MET A C 1
ATOM 2845 O O . MET A 1 358 ? 10.385 11.157 4.890 1.00 98.06 358 MET A O 1
ATOM 2849 N N . TRP A 1 359 ? 11.499 12.239 3.284 1.00 98.06 359 TRP A N 1
ATOM 2850 C CA . TRP A 1 359 ? 12.270 13.069 4.222 1.00 98.06 359 TRP A CA 1
ATOM 2851 C C . TRP A 1 359 ? 11.403 14.089 4.966 1.00 98.06 359 TRP A C 1
ATOM 2853 O O . TRP A 1 359 ? 11.533 14.239 6.183 1.00 98.06 359 TRP A O 1
ATOM 2863 N N . GLY A 1 360 ? 10.460 14.734 4.277 1.00 97.62 360 GLY A N 1
ATOM 2864 C CA . GLY A 1 360 ? 9.462 15.595 4.910 1.00 97.62 360 GLY A CA 1
ATOM 2865 C C . GLY A 1 360 ? 8.614 14.827 5.927 1.00 97.62 360 GLY A C 1
ATOM 2866 O O . GLY A 1 360 ? 8.409 15.292 7.049 1.00 97.62 360 GLY A O 1
ATOM 2867 N N . ALA A 1 361 ? 8.193 13.607 5.582 1.00 97.31 361 ALA A N 1
ATOM 2868 C CA . ALA A 1 361 ? 7.484 12.717 6.494 1.00 97.31 361 ALA A CA 1
ATOM 2869 C C . ALA A 1 361 ? 8.363 12.274 7.677 1.00 97.31 361 ALA A C 1
ATOM 2871 O O . ALA A 1 361 ? 7.884 12.222 8.808 1.00 97.31 361 ALA A O 1
ATOM 2872 N N . ALA A 1 362 ? 9.655 12.020 7.462 1.00 97.62 362 ALA A N 1
ATOM 2873 C CA . ALA A 1 362 ? 10.597 11.691 8.527 1.00 97.62 362 ALA A CA 1
ATOM 2874 C C . ALA A 1 362 ? 10.720 12.831 9.550 1.00 97.62 362 ALA A C 1
ATOM 2876 O O . ALA A 1 362 ? 10.660 12.578 10.756 1.00 97.62 362 ALA A O 1
ATOM 2877 N N . ALA A 1 363 ? 10.832 14.080 9.087 1.00 96.94 363 ALA A N 1
ATOM 2878 C CA . ALA A 1 363 ? 10.872 15.255 9.955 1.00 96.94 363 ALA A CA 1
ATOM 2879 C C . ALA A 1 363 ? 9.536 15.462 10.689 1.00 96.94 363 ALA A C 1
ATOM 2881 O O . ALA A 1 363 ? 9.506 15.662 11.903 1.00 96.94 363 ALA A O 1
ATOM 2882 N N . LEU A 1 364 ? 8.418 15.339 9.969 1.00 95.44 364 LEU A N 1
ATOM 2883 C CA . LEU A 1 364 ? 7.075 15.482 10.524 1.00 95.44 364 LEU A CA 1
ATOM 2884 C C . LEU A 1 364 ? 6.748 14.394 11.563 1.00 95.44 364 LEU A C 1
ATOM 2886 O O . LEU A 1 364 ? 6.069 14.674 12.550 1.00 95.44 364 LEU A O 1
ATOM 2890 N N . ALA A 1 365 ? 7.277 13.178 11.403 1.00 94.56 365 ALA A N 1
ATOM 2891 C CA . ALA A 1 365 ? 7.136 12.099 12.378 1.00 94.56 365 ALA A CA 1
ATOM 2892 C C . ALA A 1 365 ? 7.705 12.481 13.754 1.00 94.56 365 ALA A C 1
ATOM 2894 O O . ALA A 1 365 ? 7.116 12.129 14.775 1.00 94.56 365 ALA A O 1
ATOM 2895 N N . LEU A 1 366 ? 8.790 13.262 13.811 1.00 93.62 366 LEU A N 1
ATOM 2896 C CA . LEU A 1 366 ? 9.369 13.739 15.075 1.00 93.62 366 LEU A CA 1
ATOM 2897 C C . LEU A 1 366 ? 8.463 14.739 15.809 1.00 93.62 366 LEU A C 1
ATOM 2899 O O . LEU A 1 366 ? 8.612 14.927 17.016 1.00 93.62 366 LEU A O 1
ATOM 2903 N N . LEU A 1 367 ? 7.506 15.349 15.103 1.00 91.06 367 LEU A N 1
ATOM 2904 C CA . LEU A 1 367 ? 6.524 16.269 15.675 1.00 91.06 367 LEU A CA 1
ATOM 2905 C C . LEU A 1 367 ? 5.314 15.552 16.284 1.00 91.06 367 LEU A C 1
ATOM 2907 O O . LEU A 1 367 ? 4.456 16.228 16.857 1.00 91.06 367 LEU A O 1
ATOM 2911 N N . ILE A 1 368 ? 5.228 14.214 16.192 1.00 88.44 368 ILE A N 1
ATOM 2912 C CA . ILE A 1 368 ? 4.166 13.435 16.838 1.00 88.44 368 ILE A CA 1
ATOM 2913 C C . ILE A 1 368 ? 4.238 13.676 18.359 1.00 88.44 368 ILE A C 1
ATOM 2915 O O . ILE A 1 368 ? 5.221 13.300 19.007 1.00 88.44 368 ILE A O 1
ATOM 2919 N N . PRO A 1 369 ? 3.211 14.299 18.963 1.00 80.31 369 PRO A N 1
ATOM 2920 C CA . PRO A 1 369 ? 3.199 14.577 20.394 1.00 80.31 369 PRO A CA 1
ATOM 2921 C C . PRO A 1 369 ? 3.232 13.288 21.220 1.00 80.31 369 PRO A C 1
ATOM 2923 O O . PRO A 1 369 ? 2.591 12.299 20.866 1.00 80.31 369 PRO A O 1
ATOM 2926 N N . LYS A 1 370 ? 3.926 13.310 22.367 1.00 72.56 370 LYS A N 1
ATOM 2927 C CA . LYS A 1 370 ? 3.895 12.183 23.312 1.00 72.56 370 LYS A CA 1
ATOM 2928 C C . LYS A 1 370 ? 2.451 11.924 23.775 1.00 72.56 370 LYS A C 1
ATOM 2930 O O . LYS A 1 370 ? 1.759 12.895 24.107 1.00 72.56 370 LYS A O 1
ATOM 2935 N N . PRO A 1 371 ? 2.009 10.655 23.843 1.00 65.44 371 PRO A N 1
ATOM 2936 C CA . PRO A 1 371 ? 0.689 10.326 24.363 1.00 65.44 371 PRO A CA 1
ATOM 2937 C C . PRO A 1 371 ? 0.559 10.836 25.804 1.00 65.44 371 PRO A C 1
ATOM 2939 O O . PRO A 1 371 ? 1.421 10.582 26.642 1.00 65.44 371 PRO A O 1
ATOM 2942 N N . ARG A 1 372 ? -0.494 11.620 26.066 1.00 54.91 372 ARG A N 1
ATOM 2943 C CA . ARG A 1 372 ? -0.848 12.147 27.392 1.00 54.91 372 ARG A CA 1
ATOM 2944 C C . ARG A 1 372 ? -1.995 11.302 27.940 1.00 54.91 372 ARG A C 1
ATOM 2946 O O . ARG A 1 372 ? -3.155 11.692 27.772 1.00 54.91 372 ARG A O 1
ATOM 2953 N N . PHE A 1 373 ? -1.672 10.142 28.501 1.00 54.56 373 PHE A N 1
ATOM 2954 C CA . PHE A 1 373 ? -2.622 9.309 29.235 1.00 54.56 373 PHE A CA 1
ATOM 2955 C C . PHE A 1 373 ? -2.102 9.073 30.637 1.00 54.56 373 PHE A C 1
ATOM 2957 O O . PHE A 1 373 ? -0.898 8.749 30.746 1.00 54.56 373 PHE A O 1
#

Secondary structure (DSSP, 8-state):
-THHHHHHHHHHHHHHS-HHHHHHHHHHHHHHHHHHHHHHHHHHHHHHT----EEEGGGTEEE-HHHHHHHHHHHHHHHHHHHHTTSPPPHHHHHHTT-HHHHHHHHHHHHHHHH---GGG------PPPTT-TTGGGSSS-HHHHHHHHHHHHGGGGSTTTHHHHHHHHHHHHHHHHHHHHHHTTHHHHHHHHHHHHHH------HHHHHHHHHHHHHHS------PPPHHHHHHHHHHHHHHHHHHHHHHHHTTTS-HHHHHHHHHHHHHHHHHHHHH-S-HHHHHHHHHHHGGGHHHHHHHHHHHHHHS-HHHHHHHHHHHHHHHHHHHHHHHHHHHHHTTT-HHHHHHHHHHHHHHHHHHHTT-PPP--

Foldseek 3Di:
DPVVVLVVVLVQLQLLDDPVCSVVVNVVVVVVVLVVLLVLLVLCLVQLQDPDWDQDPVVRDTHGSVNV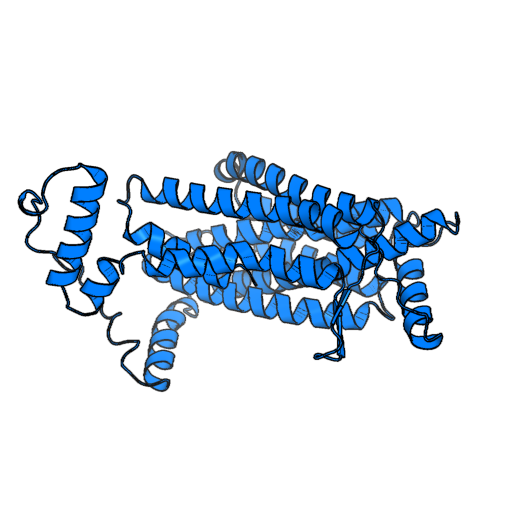SVVVNCVVVVVVVVVVVVDDDGLVVCVLVVNNVVSLVNVLVSCCVVPVDHSVPDPDDGDDDDPPSPPSVLVVDDPVSVVVVLCVLCVVCCDPLRVLLLVLLLLLLLLLLLQQLLLVVCLLVLQQQVVVCCVVPVDQAASLVSQLVVLVCVVPVVDDPPSHGDPVSSVLSSVLSVCVVVVVVVCVVCVVVDDLLLVLLVLLLQLLVLLLQLGVDSHNVSSSVSSSSVNVSVVSSVSSLVLLCQQDDPSSSVSSSVSSVVSSVVSSVCNNVVQVVCSNPNVNVNSNVSSVSSNVSSVSSNVNDDRDD

InterPro domains:
  IPR011701 Major facilitator superfamily [PF07690] (38-336)
  IPR036259 MFS transporter superfamily [G3DSA:1.20.1250.20] (4-370)
  IPR036259 MFS transporter superfamily [SSF103473] (8-370)